Protein 1A7J (pdb70)

Secondary structure (DSSP, 8-state):
-TTS-EEEEES----THHHHHHHHHHHHT--EEEEEGGGGBS--HHHHHHHHHHHHHHT-TT-STTSGGGB-HHHHHHHHHHHHHHS--EE------SS--TTS----EEPPSS-SEEEEEES-TT-B-SS-B-GGG-SEEEEEEE-HHHHHHHHHHHTSSS--S----HHHHHHHHHHHIIIIIGGGGGT-SEEEEEEESS--S-GGG--S---GGGEEEEEEESS-SS--HHHHHHHSTT-EEEETTEEEEEGGGHHHHHHHHHHHHHHHHHTTTT-

Solvent-accessible surface area: 14352 Å² total; per-residue (Å²): 43,154,61,46,2,1,0,0,0,0,16,10,53,90,58,77,5,66,128,1,0,59,43,0,12,160,120,59,57,6,120,28,7,43,2,82,12,29,0,4,16,108,48,32,127,67,72,9,117,54,23,30,105,150,54,71,89,92,72,43,57,58,1,1,76,15,4,48,93,1,5,33,14,60,46,1,30,28,3,1,120,70,0,12,140,70,15,92,4,88,4,23,24,44,124,65,216,101,77,52,49,119,14,78,41,21,75,87,131,130,20,96,97,94,19,70,0,0,0,5,14,1,34,7,1,0,0,62,32,121,155,5,72,0,5,58,57,6,66,14,20,0,0,14,16,20,32,74,54,2,21,48,2,19,37,4,44,109,51,160,82,79,83,60,109,84,136,71,55,55,65,72,19,2,108,37,19,43,82,6,15,72,131,7,6,67,58,3,35,86,61,4,34,6,23,1,70,44,40,17,109,62,125,19,92,71,7,60,138,19,218,148,58,21,64,43,105,44,4,32,2,38,0,95,4,113,87,51,205,80,44,84,23,92,103,8,41,94,93,0,146,43,19,133,67,65,182,94,32,5,0,9,0,28,2,87,58,13,54,72,0,1,25,33,8,0,33,62,50,0,32,157,25,22,176,69,29,90,150

CATH classification: 3.40.50.300

InterPro domains:
  IPR006082 Phosphoribulokinase [PR00478] (12-29)
  IPR006082 Phosphoribulokinase [PR00478] (127-145)
  IPR006082 Phosphoribulokinase [PR00478] (165-182)
  IPR006082 Phosphoribulokinase [PR00478] (183-206)
  IPR006082 Phosphoribulokinase [PS00567] (165-178)
  IPR006083 Phosphoribulokinase/uridine kinase [PF00485] (7-215)
  IPR027417 P-loop containing nucleoside triphosphate hydrolase [G3DSA:3.40.50.300] (1-290)
  IPR027417 P-loop containing nucleoside triphosphate hydrolase [SSF52540] (3-287)

Structure (mmCIF, N/CA/C/O backbone):
data_1A7J
#
_entry.id   1A7J
#
_cell.length_a   129.830
_cell.length_b   129.830
_cell.length_c   129.830
_cell.angle_alpha   90.00
_cell.angle_beta   90.00
_cell.angle_gamma   90.00
#
_symmetry.space_group_name_H-M   'P 4 3 2'
#
loop_
_entity.id
_entity.type
_entity.pdbx_description
1 polymer PHOSPHORIBULOKINASE
2 non-polymer 'SULFATE ION'
3 water water
#
loop_
_atom_site.group_PDB
_atom_site.id
_atom_site.type_symbol
_atom_site.label_atom_id
_atom_site.label_alt_id
_atom_site.label_comp_id
_atom_site.label_asym_id
_atom_site.label_entity_id
_atom_site.label_seq_id
_atom_site.pdbx_PDB_ins_code
_atom_site.Cartn_x
_atom_site.Cartn_y
_atom_site.Cartn_z
_atom_site.occupancy
_atom_site.B_iso_or_equiv
_atom_site.auth_seq_id
_atom_site.auth_comp_id
_atom_site.auth_asym_id
_atom_site.auth_atom_id
_atom_site.pdbx_PDB_model_num
ATOM 1 N N . SER A 1 2 ? 31.507 77.672 34.913 1.00 39.58 2 SER A N 1
ATOM 2 C CA . SER A 1 2 ? 32.028 76.364 35.366 1.00 40.68 2 SER A CA 1
ATOM 3 C C . SER A 1 2 ? 32.692 76.466 36.732 1.00 40.25 2 SER A C 1
ATOM 4 O O . SER A 1 2 ? 32.316 77.302 37.544 1.00 45.63 2 SER A O 1
ATOM 6 N N . LYS A 1 3 ? 33.710 75.644 36.949 1.00 37.39 3 LYS A N 1
ATOM 7 C CA . LYS A 1 3 ? 34.397 75.550 38.234 1.00 36.76 3 LYS A CA 1
ATOM 8 C C . LYS A 1 3 ? 34.768 76.934 38.728 1.00 33.24 3 LYS A C 1
ATOM 9 O O . LYS A 1 3 ? 34.496 77.267 39.875 1.00 35.23 3 LYS A O 1
ATOM 15 N N . LYS A 1 4 ? 35.197 77.784 37.797 1.00 32.11 4 LYS A N 1
ATOM 16 C CA . LYS A 1 4 ? 35.661 79.133 38.118 1.00 32.28 4 LYS A CA 1
ATOM 17 C C . LYS A 1 4 ? 34.728 80.247 37.623 1.00 36.66 4 LYS A C 1
ATOM 18 O O . LYS A 1 4 ? 35.009 81.439 37.786 1.00 40.01 4 LYS A O 1
ATOM 20 N N . HIS A 1 5 ? 33.594 79.849 37.064 1.00 37.76 5 HIS A N 1
ATOM 21 C CA . HIS A 1 5 ? 32.579 80.790 36.627 1.00 39.77 5 HIS A CA 1
ATOM 22 C C . HIS A 1 5 ? 31.254 80.052 36.598 1.00 40.18 5 HIS A C 1
ATOM 23 O O . HIS A 1 5 ? 30.674 79.863 35.527 1.00 48.52 5 HIS A O 1
ATOM 30 N N . PRO A 1 6 ? 30.791 79.541 37.751 1.00 37.72 6 PRO A N 1
ATOM 31 C CA . PRO A 1 6 ? 29.644 78.629 37.706 1.00 29.75 6 PRO A CA 1
ATOM 32 C C . PRO A 1 6 ? 28.375 79.201 37.038 1.00 24.08 6 PRO A C 1
ATOM 33 O O . PRO A 1 6 ? 28.085 80.404 37.114 1.00 18.58 6 PRO A O 1
ATOM 37 N N . ILE A 1 7 ? 27.764 78.361 36.210 1.00 20.61 7 ILE A N 1
ATOM 38 C CA . ILE A 1 7 ? 26.461 78.649 35.637 1.00 20.62 7 ILE A CA 1
ATOM 39 C C . ILE A 1 7 ? 25.420 77.749 36.303 1.00 21.56 7 ILE A C 1
ATOM 40 O O . ILE A 1 7 ? 25.611 76.542 36.370 1.00 22.65 7 ILE A O 1
ATOM 45 N N . ILE A 1 8 ? 24.384 78.363 36.881 1.00 24.33 8 ILE A N 1
ATOM 46 C CA . ILE A 1 8 ? 23.194 77.682 37.427 1.00 18.49 8 ILE A CA 1
ATOM 47 C C . ILE A 1 8 ? 22.046 77.744 36.422 1.00 20.15 8 ILE A C 1
ATOM 48 O O . ILE A 1 8 ? 21.724 78.814 35.910 1.00 22.07 8 ILE A O 1
ATOM 53 N N . SER A 1 9 ? 21.348 76.628 36.242 1.00 23.96 9 SER A N 1
ATOM 54 C CA . SER A 1 9 ? 20.407 76.478 35.133 1.00 13.36 9 SER A CA 1
ATOM 55 C C . SER A 1 9 ? 19.110 75.814 35.571 1.00 16.77 9 SER A C 1
ATOM 56 O O . SER A 1 9 ? 19.092 74.613 35.850 1.00 18.43 9 SER A O 1
ATOM 59 N N . VAL A 1 10 ? 18.034 76.608 35.604 1.00 16.19 10 VAL A N 1
ATOM 60 C CA . VAL A 1 10 ? 16.670 76.169 35.915 1.00 11.31 10 VAL A CA 1
ATOM 61 C C . VAL A 1 10 ? 15.876 75.941 34.624 1.00 10.97 10 VAL A C 1
ATOM 62 O O . VAL A 1 10 ? 15.726 76.845 33.809 1.00 12.34 10 VAL A O 1
ATOM 66 N N . THR A 1 11 ? 15.407 74.724 34.399 1.00 10.63 11 THR A N 1
ATOM 67 C CA . THR A 1 11 ? 14.679 74.439 33.168 1.00 11.30 11 THR A CA 1
ATOM 68 C C . THR A 1 11 ? 13.285 73.904 33.467 1.00 16.10 11 THR A C 1
ATOM 69 O O . THR A 1 11 ? 13.050 73.353 34.545 1.00 16.37 11 THR A O 1
ATOM 73 N N . GLY A 1 12 ? 12.344 74.204 32.576 1.00 19.58 12 GLY A N 1
ATOM 74 C CA . GLY A 1 12 ? 10.979 73.735 32.728 1.00 22.46 12 GLY A CA 1
ATOM 75 C C . GLY A 1 12 ? 9.929 74.800 33.021 1.00 29.30 12 GLY A C 1
ATOM 76 O O . GLY A 1 12 ? 8.797 74.711 32.547 1.00 30.34 12 GLY A O 1
ATOM 77 N N . SER A 1 13 ? 10.282 75.801 33.819 1.00 33.07 13 SER A N 1
ATOM 78 C CA . SER A 1 13 ? 9.315 76.807 34.237 1.00 41.56 13 SER A CA 1
ATOM 79 C C . SER A 1 13 ? 9.498 78.110 33.468 1.00 43.97 13 SER A C 1
ATOM 80 O O . SER A 1 13 ? 10.609 78.627 33.400 1.00 47.39 13 SER A O 1
ATOM 83 N N . SER A 1 14 ? 8.442 78.560 32.798 1.00 49.46 14 SER A N 1
ATOM 84 C CA . SER A 1 14 ? 8.283 79.966 32.385 1.00 57.68 14 SER A CA 1
ATOM 85 C C . SER A 1 14 ? 6.869 80.152 31.860 1.00 70.15 14 SER A C 1
ATOM 86 O O . SER A 1 14 ? 6.050 79.228 31.920 1.00 72.74 14 SER A O 1
ATOM 89 N N . THR A 1 18 ? 4.746 79.468 35.504 1.00 77.82 18 THR A N 1
ATOM 90 C CA . THR A 1 18 ? 4.900 80.727 36.241 1.00 80.55 18 THR A CA 1
ATOM 91 C C . THR A 1 18 ? 6.377 81.151 36.391 1.00 80.64 18 THR A C 1
ATOM 92 O O . THR A 1 18 ? 7.112 81.085 35.403 1.00 83.41 18 THR A O 1
ATOM 96 N N . SER A 1 19 ? 6.808 81.621 37.568 1.00 78.36 19 SER A N 1
ATOM 97 C CA . SER A 1 19 ? 8.158 82.201 37.731 1.00 76.85 19 SER A CA 1
ATOM 98 C C . SER A 1 19 ? 8.399 82.763 39.137 1.00 74.09 19 SER A C 1
ATOM 99 O O . SER A 1 19 ? 9.230 83.662 39.315 1.00 74.79 19 SER A O 1
ATOM 102 N N . THR A 1 20 ? 7.750 82.165 40.137 1.00 68.75 20 THR A N 1
ATOM 103 C CA . THR A 1 20 ? 8.023 82.448 41.553 1.00 62.43 20 THR A CA 1
ATOM 104 C C . THR A 1 20 ? 9.519 82.395 41.805 1.00 56.65 20 THR A C 1
ATOM 105 O O . THR A 1 20 ? 10.030 82.972 42.760 1.00 58.48 20 THR A O 1
ATOM 109 N N . VAL A 1 21 ? 10.202 81.723 40.889 1.00 48.95 21 VAL A N 1
ATOM 110 C CA . VAL A 1 21 ? 11.470 81.103 41.137 1.00 36.69 21 VAL A CA 1
ATOM 111 C C . VAL A 1 21 ? 12.610 82.093 41.190 1.00 38.65 21 VAL A C 1
ATOM 112 O O . VAL A 1 21 ? 13.503 81.965 42.025 1.00 43.31 21 VAL A O 1
ATOM 116 N N . LYS A 1 22 ? 12.527 83.137 40.374 1.00 41.95 22 LYS A N 1
ATOM 117 C CA . LYS A 1 22 ? 13.616 84.107 40.276 1.00 44.27 22 LYS A CA 1
ATOM 118 C C . LYS A 1 22 ? 13.832 84.826 41.614 1.00 45.70 22 LYS A C 1
ATOM 119 O O . LYS A 1 22 ? 14.944 84.818 42.165 1.00 42.66 22 LYS A O 1
ATOM 125 N N . HIS A 1 23 ? 12.722 85.276 42.208 1.00 50.24 23 HIS A N 1
ATOM 126 C CA . HIS A 1 23 ? 12.729 86.012 43.483 1.00 52.59 23 HIS A CA 1
ATOM 127 C C . HIS A 1 23 ? 13.491 85.230 44.544 1.00 44.16 23 HIS A C 1
ATOM 128 O O . HIS A 1 23 ? 14.298 85.792 45.269 1.00 45.24 23 HIS A O 1
ATOM 135 N N . THR A 1 24 ? 13.345 83.915 44.504 1.00 39.14 24 THR A N 1
ATOM 136 C CA . THR A 1 24 ? 14.024 83.022 45.424 1.00 36.35 24 THR A CA 1
ATOM 137 C C . THR A 1 24 ? 15.540 83.040 45.242 1.00 36.89 24 THR A C 1
ATOM 138 O O . THR A 1 24 ? 16.288 83.214 46.209 1.00 37.14 24 THR A O 1
ATOM 142 N N . PHE A 1 25 ? 16.013 82.884 44.013 1.00 38.48 25 PHE A N 1
ATOM 143 C CA . PHE A 1 25 ? 17.452 82.955 43.788 1.00 33.80 25 PHE A CA 1
ATOM 144 C C . PHE A 1 25 ? 18.004 84.341 44.116 1.00 33.97 25 PHE A C 1
ATOM 145 O O . PHE A 1 25 ? 18.959 84.469 44.875 1.00 30.49 25 PHE A O 1
ATOM 153 N N . ASP A 1 26 ? 17.275 85.370 43.703 1.00 36.47 26 ASP A N 1
ATOM 154 C CA . ASP A 1 26 ? 17.616 86.743 44.063 1.00 41.47 26 ASP A CA 1
ATOM 155 C C . ASP A 1 26 ? 17.850 86.830 45.571 1.00 41.03 26 ASP A C 1
ATOM 156 O O . ASP A 1 26 ? 18.952 87.144 46.007 1.00 42.94 26 ASP A O 1
ATOM 161 N N . GLN A 1 27 ? 16.863 86.357 46.336 1.00 46.29 27 GLN A N 1
ATOM 162 C CA . GLN A 1 27 ? 16.899 86.311 47.806 1.00 42.11 27 GLN A CA 1
ATOM 163 C C . GLN A 1 27 ? 18.162 85.631 48.336 1.00 38.18 27 GLN A C 1
ATOM 164 O O . GLN A 1 27 ? 18.627 85.935 49.428 1.00 39.82 27 GLN A O 1
ATOM 170 N N . ILE A 1 28 ? 18.695 84.684 47.578 1.00 35.74 28 ILE A N 1
ATOM 171 C CA . ILE A 1 28 ? 19.862 83.947 48.020 1.00 31.62 28 ILE A CA 1
ATOM 172 C C . ILE A 1 28 ? 21.161 84.629 47.588 1.00 34.73 28 ILE A C 1
ATOM 173 O O . ILE A 1 28 ? 22.076 84.768 48.391 1.00 33.08 28 ILE A O 1
ATOM 178 N N . PHE A 1 29 ? 21.236 85.088 46.343 1.00 34.92 29 PHE A N 1
ATOM 179 C CA . PHE A 1 29 ? 22.402 85.828 45.880 1.00 31.99 29 PHE A CA 1
ATOM 180 C C . PHE A 1 29 ? 22.570 87.125 46.670 1.00 36.69 29 PHE A C 1
ATOM 181 O O . PHE A 1 29 ? 23.661 87.668 46.758 1.00 40.93 29 PHE A O 1
ATOM 189 N N . ARG A 1 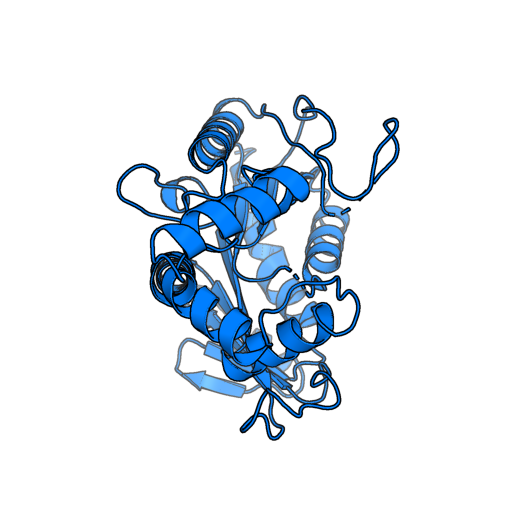30 ? 21.467 87.670 47.162 1.00 42.24 30 ARG A N 1
ATOM 190 C CA . ARG A 1 30 ? 21.508 88.874 47.984 1.00 48.49 30 ARG A CA 1
ATOM 191 C C . ARG A 1 30 ? 21.927 88.496 49.402 1.00 51.82 30 ARG A C 1
ATOM 192 O O . ARG A 1 30 ? 22.787 89.139 50.010 1.00 57.19 30 ARG A O 1
ATOM 200 N N . ARG A 1 31 ? 21.356 87.396 49.883 1.00 54.03 31 ARG A N 1
ATOM 201 C CA . ARG A 1 31 ? 21.665 86.830 51.186 1.00 51.36 31 ARG A CA 1
ATOM 202 C C . ARG A 1 31 ? 23.128 86.431 51.273 1.00 48.33 31 ARG A C 1
ATOM 203 O O . ARG A 1 31 ? 23.688 86.410 52.356 1.00 48.99 31 ARG A O 1
ATOM 211 N N . GLU A 1 32 ? 23.735 86.060 50.147 1.00 44.92 32 GLU A N 1
ATOM 212 C CA . GLU A 1 32 ? 25.086 85.513 50.174 1.00 42.92 32 GLU A CA 1
ATOM 213 C C . GLU A 1 32 ? 26.139 86.373 49.469 1.00 40.03 32 GLU A C 1
ATOM 214 O O . GLU A 1 32 ? 27.307 86.000 49.423 1.00 43.97 32 GLU A O 1
ATOM 220 N N . GLY A 1 33 ? 25.740 87.512 48.916 1.00 40.55 33 GLY A N 1
ATOM 221 C CA . GLY A 1 33 ? 26.703 88.406 48.287 1.00 40.91 33 GLY A CA 1
ATOM 222 C C . GLY A 1 33 ? 27.117 88.007 46.878 1.00 43.71 33 GLY A C 1
ATOM 223 O O . GLY A 1 33 ? 28.034 88.593 46.299 1.00 45.45 33 GLY A O 1
ATOM 224 N N . VAL A 1 34 ? 26.412 87.032 46.315 1.00 49.80 34 VAL A N 1
ATOM 225 C CA . VAL A 1 34 ? 26.663 86.537 44.965 1.00 47.73 34 VAL A CA 1
ATOM 226 C C . VAL A 1 34 ? 26.213 87.557 43.921 1.00 54.77 34 VAL A C 1
ATOM 227 O O . VAL A 1 34 ? 25.010 87.743 43.707 1.00 52.55 34 VAL A O 1
ATOM 231 N N . LYS A 1 35 ? 27.178 88.261 43.327 1.00 54.17 35 LYS A N 1
ATOM 232 C CA . LYS A 1 35 ? 26.899 89.136 42.186 1.00 54.44 35 LYS A CA 1
ATOM 233 C C . LYS A 1 35 ? 26.586 88.284 40.959 1.00 52.25 35 LYS A C 1
ATOM 234 O O . LYS A 1 35 ? 27.431 87.497 40.523 1.00 55.62 35 LYS A O 1
ATOM 240 N N . ALA A 1 36 ? 25.369 88.431 40.424 1.00 43.97 36 ALA A N 1
ATOM 241 C CA . ALA A 1 36 ? 24.854 87.512 39.407 1.00 39.37 36 ALA A CA 1
ATOM 242 C C . ALA A 1 36 ? 24.336 88.175 38.136 1.00 34.90 36 ALA A C 1
ATOM 243 O O . ALA A 1 36 ? 23.462 89.040 38.179 1.00 34.89 36 ALA A O 1
ATOM 245 N N . VAL A 1 37 ? 24.823 87.691 37.001 1.00 27.96 37 VAL A N 1
ATOM 246 C CA . VAL A 1 37 ? 24.198 88.014 35.729 1.00 29.26 37 VAL A CA 1
ATOM 247 C C . VAL A 1 37 ? 23.164 86.955 35.376 1.00 29.17 37 VAL A C 1
ATOM 248 O O . VAL A 1 37 ? 23.249 85.831 35.838 1.00 30.08 37 VAL A O 1
ATOM 252 N N . SER A 1 38 ? 22.193 87.298 34.548 1.00 28.73 38 SER A N 1
ATOM 253 C CA . SER A 1 38 ? 21.132 86.356 34.272 1.00 28.11 38 SER A CA 1
ATOM 254 C C . SER A 1 38 ? 20.672 86.393 32.825 1.00 30.74 38 SER A C 1
ATOM 255 O O . SER A 1 38 ? 21.045 87.290 32.071 1.00 36.85 38 SER A O 1
ATOM 258 N N . ILE A 1 39 ? 20.062 85.286 32.408 1.00 27.41 39 ILE A N 1
ATOM 259 C CA . ILE A 1 39 ? 19.473 85.112 31.093 1.00 25.99 39 ILE A CA 1
ATOM 260 C C . ILE A 1 39 ? 18.022 84.668 31.291 1.00 29.80 39 ILE A C 1
ATOM 261 O O . ILE A 1 39 ? 17.753 83.773 32.098 1.00 27.11 39 ILE A O 1
ATOM 266 N N . GLU A 1 40 ? 17.101 85.470 30.758 1.00 35.63 40 GLU A N 1
ATOM 267 C CA . GLU A 1 40 ? 15.705 85.083 30.564 1.00 40.44 40 GLU A CA 1
ATOM 268 C C . GLU A 1 40 ? 15.579 84.211 29.311 1.00 41.29 40 GLU A C 1
ATOM 269 O O . GLU A 1 40 ? 15.878 84.664 28.205 1.00 44.46 40 GLU A O 1
ATOM 275 N N . GLY A 1 41 ? 15.006 83.021 29.469 1.00 33.32 41 GLY A N 1
ATOM 276 C CA . GLY A 1 41 ? 14.991 82.053 28.392 1.00 27.19 41 GLY A CA 1
ATOM 277 C C . GLY A 1 41 ? 14.262 82.527 27.156 1.00 26.37 41 GLY A C 1
ATOM 278 O O . GLY A 1 41 ? 14.504 82.019 26.075 1.00 25.84 41 GLY A O 1
ATOM 279 N N . ASP A 1 42 ? 13.402 83.527 27.299 1.00 29.77 42 ASP A N 1
ATOM 280 C CA . ASP A 1 42 ? 12.675 84.064 26.152 1.00 37.33 42 ASP A CA 1
ATOM 281 C C . ASP A 1 42 ? 13.640 84.714 25.182 1.00 36.02 42 ASP A C 1
ATOM 282 O O . ASP A 1 42 ? 13.450 84.660 23.972 1.00 40.72 42 ASP A O 1
ATOM 287 N N . ALA A 1 43 ? 14.712 85.270 25.722 1.00 28.09 43 ALA A N 1
ATOM 288 C CA . ALA A 1 43 ? 15.674 85.991 24.930 1.00 26.12 43 ALA A CA 1
ATOM 289 C C . ALA A 1 43 ? 16.309 85.186 23.804 1.00 29.45 43 ALA A C 1
ATOM 290 O O . ALA A 1 43 ? 17.064 85.735 23.007 1.00 36.10 43 ALA A O 1
ATOM 292 N N . PHE A 1 44 ? 16.107 83.872 23.787 1.00 29.49 44 PHE A N 1
ATOM 293 C CA . PHE A 1 44 ? 16.723 83.042 22.743 1.00 26.51 44 PHE A CA 1
ATOM 294 C C . PHE A 1 44 ? 15.736 82.264 21.903 1.00 26.44 44 PHE A C 1
ATOM 295 O O . PHE A 1 44 ? 16.061 81.188 21.401 1.00 28.48 44 PHE A O 1
ATOM 303 N N . HIS A 1 45 ? 14.530 82.807 21.755 1.00 28.48 45 HIS A N 1
ATOM 304 C CA . HIS A 1 45 ? 13.615 82.355 20.718 1.00 24.82 45 HIS A CA 1
ATOM 305 C C . HIS A 1 45 ? 14.137 82.859 19.396 1.00 24.19 45 HIS A C 1
ATOM 306 O O . HIS A 1 45 ? 14.572 83.995 19.305 1.00 25.99 45 HIS A O 1
ATOM 313 N N . ARG A 1 46 ? 14.086 82.020 18.373 1.00 26.52 46 ARG A N 1
ATOM 314 C CA . ARG A 1 46 ? 14.525 82.414 17.044 1.00 33.41 46 ARG A CA 1
ATOM 315 C C . ARG A 1 46 ? 13.686 83.561 16.464 1.00 41.81 46 ARG A C 1
ATOM 316 O O . ARG A 1 46 ? 14.219 84.462 15.790 1.00 51.89 46 ARG A O 1
ATOM 324 N N . PHE A 1 47 ? 12.382 83.554 16.741 1.00 44.15 47 PHE A N 1
ATOM 325 C CA . PHE A 1 47 ? 11.471 84.468 16.057 1.00 43.37 47 PHE A CA 1
ATOM 326 C C . PHE A 1 47 ? 10.749 85.384 17.010 1.00 44.43 47 PHE A C 1
ATOM 327 O O . PHE A 1 47 ? 10.370 84.982 18.112 1.00 40.34 47 PHE A O 1
ATOM 335 N N . ASN A 1 48 ? 10.633 86.642 16.596 1.00 47.71 48 ASN A N 1
ATOM 336 C CA . ASN A 1 48 ? 9.675 87.586 17.168 1.00 44.24 48 ASN A CA 1
ATOM 337 C C . ASN A 1 48 ? 8.273 87.118 16.807 1.00 44.28 48 ASN A C 1
ATOM 338 O O . ASN A 1 48 ? 8.109 86.256 15.932 1.00 45.08 48 ASN A O 1
ATOM 343 N N . ARG A 1 49 ? 7.269 87.743 17.415 1.00 37.15 49 ARG A N 1
ATOM 344 C CA . ARG A 1 49 ? 5.888 87.286 17.282 1.00 36.61 49 ARG A CA 1
ATOM 345 C C . ARG A 1 49 ? 5.447 87.095 15.817 1.00 39.49 49 ARG A C 1
ATOM 346 O O . ARG A 1 49 ? 5.076 85.985 15.419 1.00 38.04 49 ARG A O 1
ATOM 354 N N . ALA A 1 50 ? 5.635 88.108 14.975 1.00 40.68 50 ALA A N 1
ATOM 355 C CA . ALA A 1 50 ? 5.129 88.034 13.606 1.00 40.35 50 ALA A CA 1
ATOM 356 C C . ALA A 1 50 ? 5.782 86.901 12.857 1.00 41.89 50 ALA A C 1
ATOM 357 O O . ALA A 1 50 ? 5.096 86.059 12.291 1.00 42.52 50 ALA A O 1
ATOM 359 N N . ASP A 1 51 ? 7.105 86.818 12.975 1.00 45.15 51 ASP A N 1
ATOM 360 C CA . ASP A 1 51 ? 7.892 85.810 12.275 1.00 49.25 51 ASP A CA 1
ATOM 361 C C . ASP A 1 51 ? 7.454 84.400 12.618 1.00 48.97 51 ASP A C 1
ATOM 362 O O . ASP A 1 51 ? 7.388 83.517 11.749 1.00 47.31 51 ASP A O 1
ATOM 367 N N . MET A 1 52 ? 7.096 84.204 13.879 1.00 47.03 52 MET A N 1
ATOM 368 C CA . MET A 1 52 ? 6.742 82.880 14.353 1.00 43.63 52 MET A CA 1
ATOM 369 C C . MET A 1 52 ? 5.323 82.569 13.936 1.00 38.99 52 MET A C 1
ATOM 370 O O . MET A 1 52 ? 5.054 81.501 13.391 1.00 39.15 52 MET A O 1
ATOM 375 N N . LYS A 1 53 ? 4.441 83.550 14.109 1.00 34.72 53 LYS A N 1
ATOM 376 C CA . LYS A 1 53 ? 3.026 83.392 13.786 1.00 34.65 53 LYS A CA 1
ATOM 377 C C . LYS A 1 53 ? 2.958 83.061 12.307 1.00 35.37 53 LYS A C 1
ATOM 378 O O . LYS A 1 53 ? 2.172 82.215 11.867 1.00 38.62 53 LYS A O 1
ATOM 384 N N . ALA A 1 54 ? 3.950 83.579 11.592 1.00 38.31 54 ALA A N 1
ATOM 385 C CA . ALA A 1 54 ? 4.085 83.356 10.166 1.00 37.44 54 ALA A CA 1
ATOM 386 C C . ALA A 1 54 ? 4.732 82.008 9.918 1.00 35.67 54 ALA A C 1
ATOM 387 O O . ALA A 1 54 ? 4.260 81.241 9.068 1.00 32.19 54 ALA A O 1
ATOM 389 N N . GLU A 1 55 ? 5.740 81.683 10.730 1.00 30.99 55 GLU A N 1
ATOM 390 C CA . GLU A 1 55 ? 6.437 80.417 10.594 1.00 31.40 55 GLU A CA 1
ATOM 391 C C . GLU A 1 55 ? 5.486 79.250 10.791 1.00 32.65 55 GLU A C 1
ATOM 392 O O . GLU A 1 55 ? 5.644 78.215 10.156 1.00 35.13 55 GLU A O 1
ATOM 398 N N . LEU A 1 56 ? 4.399 79.494 11.521 1.00 32.18 56 LEU A N 1
ATOM 399 C CA . LEU A 1 56 ? 3.419 78.460 11.827 1.00 34.55 56 LEU A CA 1
ATOM 400 C C . LEU A 1 56 ? 2.360 78.250 10.766 1.00 34.70 56 LEU A C 1
ATOM 401 O O . LEU A 1 56 ? 1.673 77.232 10.786 1.00 34.39 56 LEU A O 1
ATOM 406 N N . ASP A 1 57 ? 2.123 79.263 9.935 1.00 39.70 57 ASP A N 1
ATOM 407 C CA . ASP A 1 57 ? 1.150 79.125 8.853 1.00 46.92 57 ASP A CA 1
ATOM 408 C C . ASP A 1 57 ? 1.751 78.505 7.594 1.00 50.25 57 ASP A C 1
ATOM 409 O O . ASP A 1 57 ? 1.019 77.888 6.819 1.00 53.41 57 ASP A O 1
ATOM 414 N N . ARG A 1 58 ? 3.076 78.645 7.421 1.00 55.94 58 ARG A N 1
ATOM 415 C CA . ARG A 1 58 ? 3.839 77.942 6.369 1.00 59.07 58 ARG A CA 1
ATOM 416 C C . ARG A 1 58 ? 3.817 76.461 6.664 1.00 58.75 58 ARG A C 1
ATOM 417 O O . ARG A 1 58 ? 3.685 75.638 5.759 1.00 60.61 58 ARG A O 1
ATOM 425 N N . ARG A 1 59 ? 4.169 76.147 7.910 1.00 57.20 59 ARG A N 1
ATOM 426 C CA . ARG A 1 59 ? 4.135 74.779 8.404 1.00 55.28 59 ARG A CA 1
ATOM 427 C C . ARG A 1 59 ? 2.748 74.184 8.203 1.00 55.77 59 ARG A C 1
ATOM 428 O O . ARG A 1 59 ? 2.601 73.192 7.498 1.00 56.40 59 ARG A O 1
ATOM 436 N N . TYR A 1 60 ? 1.725 74.816 8.770 1.00 57.00 60 TYR A N 1
ATOM 437 C CA . TYR A 1 60 ? 0.377 74.260 8.694 1.00 59.53 60 TYR A CA 1
ATOM 438 C C . TYR A 1 60 ? -0.179 74.206 7.273 1.00 60.51 60 TYR A C 1
ATOM 439 O O . TYR A 1 60 ? -1.227 73.605 7.057 1.00 62.32 60 TYR A O 1
ATOM 441 N N . ALA A 1 61 ? 0.508 74.837 6.317 1.00 60.04 61 ALA A N 1
ATOM 442 C CA . ALA A 1 61 ? 0.152 74.697 4.900 1.00 59.04 61 ALA A CA 1
ATOM 443 C C . ALA A 1 61 ? 0.846 73.480 4.300 1.00 57.31 61 ALA A C 1
ATOM 444 O O . ALA A 1 61 ? 0.311 72.826 3.394 1.00 54.79 61 ALA A O 1
ATOM 446 N N . ALA A 1 62 ? 2.031 73.178 4.833 1.00 53.66 62 ALA A N 1
ATOM 447 C CA . ALA A 1 62 ? 2.817 72.016 4.411 1.00 52.48 62 ALA A CA 1
ATOM 448 C C . ALA A 1 62 ? 2.294 70.696 4.981 1.00 52.54 62 ALA A C 1
ATOM 449 O O . ALA A 1 62 ? 2.451 69.649 4.353 1.00 54.19 62 ALA A O 1
ATOM 451 N N . GLY A 1 63 ? 1.629 70.762 6.136 1.00 59.31 63 GLY A N 1
ATOM 452 C CA . GLY A 1 63 ? 1.065 69.573 6.770 1.00 59.55 63 GLY A CA 1
ATOM 453 C C . GLY A 1 63 ? 1.651 69.304 8.151 1.00 59.47 63 GLY A C 1
ATOM 454 O O . GLY A 1 63 ? 1.620 68.174 8.648 1.00 62.60 63 GLY A O 1
ATOM 455 N N . ASP A 1 64 ? 2.010 70.385 8.836 1.00 57.25 64 ASP A N 1
ATOM 456 C CA . ASP A 1 64 ? 3.013 70.338 9.884 1.00 55.18 64 ASP A CA 1
ATOM 457 C C . ASP A 1 64 ? 2.467 70.869 11.205 1.00 55.15 64 ASP A C 1
ATOM 458 O O . ASP A 1 64 ? 2.753 71.997 11.605 1.00 58.54 64 ASP A O 1
ATOM 463 N N . ALA A 1 65 ? 1.709 70.039 11.905 1.00 52.32 65 ALA A N 1
ATOM 464 C CA . ALA A 1 65 ? 1.172 70.444 13.190 1.00 49.21 65 ALA A CA 1
ATOM 465 C C . ALA A 1 65 ? 2.105 69.990 14.313 1.00 45.27 65 ALA A C 1
ATOM 466 O O . ALA A 1 65 ? 1.685 69.297 15.247 1.00 46.98 65 ALA A O 1
ATOM 468 N N . THR A 1 66 ? 3.388 70.336 14.190 1.00 35.89 66 THR A N 1
ATOM 469 C CA . THR A 1 66 ? 4.376 69.953 15.197 1.00 32.41 66 THR A CA 1
ATOM 470 C C . THR A 1 66 ? 5.348 71.054 15.605 1.00 29.01 66 THR A C 1
ATOM 471 O O . THR A 1 66 ? 6.241 70.817 16.417 1.00 35.07 66 THR A O 1
ATOM 475 N N . PHE A 1 67 ? 5.257 72.215 14.971 1.00 25.82 67 PHE A N 1
ATOM 476 C CA . PHE A 1 67 ? 6.126 73.322 15.350 1.00 22.00 67 PHE A CA 1
ATOM 477 C C . PHE A 1 67 ? 5.550 74.146 16.518 1.00 27.56 67 PHE A C 1
ATOM 478 O O . PHE A 1 67 ? 4.352 74.482 16.527 1.00 28.63 67 PHE A O 1
ATOM 486 N N . SER A 1 68 ? 6.396 74.439 17.510 1.00 21.27 68 SER A N 1
ATOM 487 C CA . SER A 1 68 ? 6.023 75.308 18.625 1.00 20.10 68 SER A CA 1
ATOM 488 C C . SER A 1 68 ? 7.257 75.833 19.306 1.00 20.39 68 SER A C 1
ATOM 489 O O . SER A 1 68 ? 8.357 75.358 19.034 1.00 24.00 68 SER A O 1
ATOM 492 N N . HIS A 1 69 ? 7.032 76.668 20.316 1.00 23.97 69 HIS A N 1
ATOM 493 C CA . HIS A 1 69 ? 8.093 77.269 21.133 1.00 26.77 69 HIS A CA 1
ATOM 494 C C . HIS A 1 69 ? 8.954 76.282 21.908 1.00 25.94 69 HIS A C 1
ATOM 495 O O . HIS A 1 69 ? 9.892 76.681 22.580 1.00 26.98 69 HIS A O 1
ATOM 502 N N . PHE A 1 70 ? 8.528 75.027 21.924 1.00 23.00 70 PHE A N 1
ATOM 503 C CA . PHE A 1 70 ? 9.243 73.947 22.567 1.00 16.71 70 PHE A CA 1
ATOM 504 C C . PHE A 1 70 ? 10.293 73.346 21.630 1.00 19.72 70 PHE A C 1
ATOM 505 O O . PHE A 1 70 ? 11.328 72.856 22.095 1.00 22.26 70 PHE A O 1
ATOM 513 N N . SER A 1 71 ? 10.008 73.306 20.328 1.00 18.44 71 SER A N 1
ATOM 514 C CA . SER A 1 71 ? 10.939 72.704 19.384 1.00 16.26 71 SER A CA 1
ATOM 515 C C . SER A 1 71 ? 12.277 73.444 19.447 1.00 21.87 71 SER A C 1
ATOM 516 O O . SER A 1 71 ? 12.301 74.647 19.715 1.00 22.98 71 SER A O 1
ATOM 519 N N . TYR A 1 72 ? 13.373 72.730 19.168 1.00 18.77 72 TYR A N 1
ATOM 520 C CA . TYR A 1 72 ? 14.715 73.328 19.067 1.00 13.76 72 TYR A CA 1
ATOM 521 C C . TYR A 1 72 ? 14.836 74.338 17.918 1.00 20.48 72 TYR A C 1
ATOM 522 O O . TYR A 1 72 ? 15.659 75.255 17.973 1.00 16.92 72 TYR A O 1
ATOM 531 N N . GLU A 1 73 ? 14.088 74.109 16.838 1.00 25.03 73 GLU A N 1
ATOM 532 C CA . GLU A 1 73 ? 14.202 74.942 15.646 1.00 29.48 73 GLU A CA 1
ATOM 533 C C . GLU A 1 73 ? 13.694 76.330 15.942 1.00 26.57 73 GLU A C 1
ATOM 534 O O . GLU A 1 73 ? 13.999 77.269 15.220 1.00 31.52 73 GLU A O 1
ATOM 540 N N . ALA A 1 74 ? 12.858 76.453 16.961 1.00 26.50 74 ALA A N 1
ATOM 541 C CA . ALA A 1 74 ? 12.293 77.752 17.284 1.00 24.94 74 ALA A CA 1
ATOM 542 C C . ALA A 1 74 ? 13.150 78.488 18.297 1.00 21.66 74 ALA A C 1
ATOM 543 O O . ALA A 1 74 ? 12.673 79.419 18.936 1.00 22.02 74 ALA A O 1
ATOM 545 N N . ASN A 1 75 ? 14.413 78.078 18.446 1.00 19.16 75 ASN A N 1
ATOM 546 C CA . ASN A 1 75 ? 15.260 78.693 19.463 1.00 15.04 75 ASN A CA 1
ATOM 547 C C . ASN A 1 75 ? 16.717 78.856 19.057 1.00 14.21 75 ASN A C 1
ATOM 548 O O . ASN A 1 75 ? 17.332 77.953 18.513 1.00 14.54 75 ASN A O 1
ATOM 553 N N . GLU A 1 76 ? 17.288 79.987 19.426 1.00 16.61 76 GLU A N 1
ATOM 554 C CA . GLU A 1 76 ? 18.681 80.240 19.148 1.00 22.87 76 GLU A CA 1
ATOM 555 C C . GLU A 1 76 ? 19.539 79.345 20.023 1.00 26.28 76 GLU A C 1
ATOM 556 O O . GLU A 1 76 ? 20.298 79.810 20.877 1.00 29.61 76 GLU A O 1
ATOM 562 N N . LEU A 1 77 ? 19.454 78.047 19.797 1.00 28.04 77 LEU A N 1
ATOM 563 C CA . LEU A 1 77 ? 19.986 77.136 20.785 1.00 29.59 77 LEU A CA 1
ATOM 564 C C . LEU A 1 77 ? 21.501 77.173 20.909 1.00 27.00 77 LEU A C 1
ATOM 565 O O . LEU A 1 77 ? 22.011 77.305 22.016 1.00 30.49 77 LEU A O 1
ATOM 570 N N . LYS A 1 78 ? 22.215 77.146 19.784 1.00 31.81 78 LYS A N 1
ATOM 571 C CA . LYS A 1 78 ? 23.682 77.085 19.820 1.00 37.35 78 LYS A CA 1
ATOM 572 C C . LYS A 1 78 ? 24.334 78.411 20.201 1.00 39.39 78 LYS A C 1
ATOM 573 O O . LYS A 1 78 ? 25.487 78.444 20.627 1.00 43.90 78 LYS A O 1
ATOM 575 N N . GLU A 1 79 ? 23.609 79.505 19.996 1.00 33.85 79 GLU A N 1
ATOM 576 C CA . GLU A 1 79 ? 24.006 80.781 20.558 1.00 32.58 79 GLU A CA 1
ATOM 577 C C . GLU A 1 79 ? 23.942 80.692 22.073 1.00 32.92 79 GLU A C 1
ATOM 578 O O . GLU A 1 79 ? 24.895 81.068 22.753 1.00 36.62 79 GLU A O 1
ATOM 584 N N . LEU A 1 80 ? 22.884 80.059 22.586 1.00 30.64 80 LEU A N 1
ATOM 585 C CA . LEU A 1 80 ? 22.733 79.845 24.023 1.00 26.31 80 LEU A CA 1
ATOM 586 C C . LEU A 1 80 ? 23.848 78.967 24.532 1.00 27.48 80 LEU A C 1
ATOM 587 O O . LEU A 1 80 ? 24.422 79.252 25.579 1.00 28.25 80 LEU A O 1
ATOM 592 N N . GLU A 1 81 ? 24.211 77.950 23.752 1.00 25.60 81 GLU A N 1
ATOM 593 C CA . GLU A 1 81 ? 25.370 77.139 24.088 1.00 24.54 81 GLU A CA 1
ATOM 594 C C . GLU A 1 81 ? 26.643 77.969 24.011 1.00 25.56 81 GLU A C 1
ATOM 595 O O . GLU A 1 81 ? 27.517 77.829 24.860 1.00 25.78 81 GLU A O 1
ATOM 601 N N . ARG A 1 82 ? 26.778 78.815 22.991 1.00 27.20 82 ARG A N 1
ATOM 602 C CA . ARG A 1 82 ? 28.019 79.561 22.839 1.00 22.31 82 ARG A CA 1
ATOM 603 C C . ARG A 1 82 ? 28.209 80.417 24.044 1.00 23.85 82 ARG A C 1
ATOM 604 O O . ARG A 1 82 ? 29.285 80.405 24.623 1.00 25.73 82 ARG A O 1
ATOM 606 N N . VAL A 1 83 ? 27.123 81.030 24.515 1.00 21.89 83 VAL A N 1
ATOM 607 C CA . VAL A 1 83 ? 27.195 81.939 25.664 1.00 23.25 83 VAL A CA 1
ATOM 608 C C . VAL A 1 83 ? 27.499 81.224 26.980 1.00 24.85 83 VAL A C 1
ATOM 609 O O . VAL A 1 83 ? 28.261 81.728 27.805 1.00 26.30 83 VAL A O 1
ATOM 613 N N . PHE A 1 84 ? 26.930 80.039 27.158 1.00 26.55 84 PHE A N 1
ATOM 614 C CA . PHE A 1 84 ? 27.246 79.221 28.312 1.00 29.40 84 PHE A CA 1
ATOM 615 C C . PHE A 1 84 ? 28.711 78.809 28.268 1.00 36.98 84 PHE A C 1
ATOM 616 O O . PHE A 1 84 ? 29.403 78.873 29.281 1.00 36.11 84 PHE A O 1
ATOM 624 N N . ARG A 1 85 ? 29.185 78.443 27.074 1.00 45.80 85 ARG A N 1
ATOM 625 C CA . ARG A 1 85 ? 30.611 78.211 26.780 1.00 50.98 85 ARG A CA 1
ATOM 626 C C . ARG A 1 85 ? 31.491 79.403 27.182 1.00 50.50 85 ARG A C 1
ATOM 627 O O . ARG A 1 85 ? 32.531 79.239 27.816 1.00 50.26 85 ARG A O 1
ATOM 635 N N . GLU A 1 86 ? 31.050 80.603 26.818 1.00 49.02 86 GLU A N 1
ATOM 636 C CA . GLU A 1 86 ? 31.818 81.826 27.022 1.00 47.69 86 GLU A CA 1
ATOM 637 C C . GLU A 1 86 ? 31.854 82.273 28.473 1.00 46.19 86 GLU A C 1
ATOM 638 O O . GLU A 1 86 ? 32.875 82.754 28.949 1.00 46.47 86 GLU A O 1
ATOM 644 N N . TYR A 1 87 ? 30.735 82.147 29.177 1.00 42.52 87 TYR A N 1
ATOM 645 C CA . TYR A 1 87 ? 30.727 82.469 30.594 1.00 38.42 87 TYR A CA 1
ATOM 646 C C . TYR A 1 87 ? 31.731 81.613 31.341 1.00 32.37 87 TYR A C 1
ATOM 647 O O . TYR A 1 87 ? 32.589 82.131 32.037 1.00 31.33 87 TYR A O 1
ATOM 656 N N . GLY A 1 88 ? 31.664 80.309 31.122 1.00 36.39 88 GLY A N 1
ATOM 657 C CA . GLY A 1 88 ? 32.555 79.387 31.802 1.00 43.95 88 GLY A CA 1
ATOM 658 C C . GLY A 1 88 ? 34.006 79.823 31.816 1.00 43.74 88 GLY A C 1
ATOM 659 O O . GLY A 1 88 ? 34.598 79.979 32.878 1.00 47.30 88 GLY A O 1
ATOM 660 N N . GLU A 1 89 ? 34.504 80.232 30.660 1.00 44.50 89 GLU A N 1
ATOM 661 C CA . GLU A 1 89 ? 35.934 80.382 30.464 1.00 46.51 89 GLU A CA 1
ATOM 662 C C . GLU A 1 89 ? 36.472 81.784 30.758 1.00 44.32 89 GLU A C 1
ATOM 663 O O . GLU A 1 89 ? 37.552 81.928 31.333 1.00 47.95 89 GLU A O 1
ATOM 669 N N . THR A 1 90 ? 35.643 82.797 30.526 1.00 43.52 90 THR A N 1
ATOM 670 C CA . THR A 1 90 ? 36.088 84.191 30.496 1.00 44.89 90 THR A CA 1
ATOM 671 C C . THR A 1 90 ? 35.161 85.109 31.297 1.00 45.36 90 THR A C 1
ATOM 672 O O . THR A 1 90 ? 35.497 86.273 31.556 1.00 44.35 90 THR A O 1
ATOM 676 N N . GLY A 1 91 ? 33.903 84.683 31.402 1.00 48.83 91 GLY A N 1
ATOM 677 C CA . GLY A 1 91 ? 32.907 85.437 32.141 1.00 48.63 91 GLY A CA 1
ATOM 678 C C . GLY A 1 91 ? 32.280 86.549 31.332 1.00 49.42 91 GLY A C 1
ATOM 679 O O . GLY A 1 91 ? 31.788 87.525 31.901 1.00 51.98 91 GLY A O 1
ATOM 680 N N . GLN A 1 92 ? 32.396 86.475 30.006 1.00 47.75 92 GLN A N 1
ATOM 681 C CA . GLN A 1 92 ? 31.605 87.355 29.152 1.00 47.17 92 GLN A CA 1
ATOM 682 C C . GLN A 1 92 ? 30.565 86.607 28.332 1.00 42.95 92 GLN A C 1
ATOM 683 O O . GLN A 1 92 ? 30.532 85.369 28.322 1.00 39.71 92 GLN A O 1
ATOM 689 N N . GLY A 1 93 ? 29.607 87.383 27.825 1.00 37.70 93 GLY A N 1
ATOM 690 C CA . GLY A 1 93 ? 28.688 86.909 26.807 1.00 35.36 93 GLY A CA 1
ATOM 691 C C . GLY A 1 93 ? 27.598 87.929 26.553 1.00 36.43 93 GLY A C 1
ATOM 692 O O . GLY A 1 93 ? 27.699 89.074 26.993 1.00 37.01 93 GLY A O 1
ATOM 693 N N . ARG A 1 94 ? 26.531 87.503 25.893 1.00 40.28 94 ARG A N 1
ATOM 694 C CA . ARG A 1 94 ? 25.467 88.425 25.524 1.00 47.80 94 ARG A CA 1
ATOM 695 C C . ARG A 1 94 ? 24.139 87.923 26.054 1.00 46.02 94 ARG A C 1
ATOM 696 O O . ARG A 1 94 ? 24.052 86.780 26.499 1.00 50.60 94 ARG A O 1
ATOM 704 N N . THR A 1 95 ? 23.135 88.802 26.061 1.00 45.34 95 THR A N 1
ATOM 705 C CA . THR A 1 95 ? 21.738 88.418 26.283 1.00 44.51 95 THR A CA 1
ATOM 706 C C . THR A 1 95 ? 20.779 89.426 25.681 1.00 42.84 95 THR A C 1
ATOM 707 O O . THR A 1 95 ? 21.137 90.572 25.467 1.00 43.10 95 THR A O 1
ATOM 711 N N . ARG A 1 96 ? 19.588 88.962 25.330 1.00 46.46 96 ARG A N 1
ATOM 712 C CA . ARG A 1 96 ? 18.488 89.835 24.956 1.00 50.80 96 ARG A CA 1
ATOM 713 C C . ARG A 1 96 ? 17.534 89.975 26.132 1.00 53.94 96 ARG A C 1
ATOM 714 O O . ARG A 1 96 ? 17.704 89.336 27.181 1.00 56.32 96 ARG A O 1
ATOM 722 N N . THR A 1 97 ? 16.508 90.788 25.925 1.00 49.16 97 THR A N 1
ATOM 723 C CA . THR A 1 97 ? 15.274 90.660 26.667 1.00 53.17 97 THR A CA 1
ATOM 724 C C . THR A 1 97 ? 14.151 90.624 25.661 1.00 56.56 97 THR A C 1
ATOM 725 O O . THR A 1 97 ? 14.290 91.071 24.515 1.00 54.09 97 THR A O 1
ATOM 729 N N . TYR A 1 98 ? 13.075 89.980 26.067 1.00 66.25 98 TYR A N 1
ATOM 730 C CA . TYR A 1 98 ? 11.899 89.898 25.242 1.00 73.83 98 TYR A CA 1
ATOM 731 C C . TYR A 1 98 ? 10.697 89.952 26.198 1.00 84.54 98 TYR A C 1
ATOM 732 O O . TYR A 1 98 ? 10.515 90.980 26.863 1.00 88.49 98 TYR A O 1
ATOM 741 N N . VAL A 1 99 ? 10.081 88.793 26.465 1.00 91.81 99 VAL A N 1
ATOM 742 C CA . VAL A 1 99 ? 8.749 88.664 27.098 1.00 92.76 99 VAL A CA 1
ATOM 743 C C . VAL A 1 99 ? 8.008 89.927 27.601 1.00 92.51 99 VAL A C 1
ATOM 744 O O . VAL A 1 99 ? 8.457 90.621 28.526 1.00 92.18 99 VAL A O 1
ATOM 748 N N . ALA A 1 106 ? 9.485 97.433 27.820 1.00 86.19 106 ALA A N 1
ATOM 749 C CA . ALA A 1 106 ? 10.893 97.056 27.981 1.00 83.19 106 ALA A CA 1
ATOM 750 C C . ALA A 1 106 ? 11.841 98.068 27.329 1.00 81.24 106 ALA A C 1
ATOM 751 O O . ALA A 1 106 ? 12.912 97.706 26.821 1.00 75.41 106 ALA A O 1
ATOM 753 N N . ARG A 1 107 ? 11.507 99.337 27.544 1.00 78.31 107 ARG A N 1
ATOM 754 C CA . ARG A 1 107 ? 12.155 100.499 26.939 1.00 78.29 107 ARG A CA 1
ATOM 755 C C . ARG A 1 107 ? 13.463 100.284 26.168 1.00 82.99 107 ARG A C 1
ATOM 756 O O . ARG A 1 107 ? 14.500 100.001 26.766 1.00 83.96 107 ARG A O 1
ATOM 764 N N . THR A 1 108 ? 13.366 100.328 24.840 1.00 87.45 108 THR A N 1
ATOM 765 C CA . THR A 1 108 ? 14.483 100.665 23.934 1.00 93.78 108 THR A CA 1
ATOM 766 C C . THR A 1 108 ? 13.893 101.449 22.743 1.00 95.73 108 THR A C 1
ATOM 767 O O . THR A 1 108 ? 14.606 101.835 21.810 1.00 0.00 108 THR A O 1
ATOM 771 N N . GLY A 1 109 ? 12.629 101.834 22.888 1.00 96.07 109 GLY A N 1
ATOM 772 C CA . GLY A 1 109 ? 11.738 101.904 21.745 1.00 93.20 109 GLY A CA 1
ATOM 773 C C . GLY A 1 109 ? 10.781 100.721 21.839 1.00 91.53 109 GLY A C 1
ATOM 774 O O . GLY A 1 109 ? 9.579 100.878 21.619 1.00 92.69 109 GLY A O 1
ATOM 775 N N . VAL A 1 110 ? 11.315 99.569 22.260 1.00 87.50 110 VAL A N 1
ATOM 776 C CA . VAL A 1 110 ? 10.541 98.388 22.685 1.00 83.19 110 VAL A CA 1
ATOM 777 C C . VAL A 1 110 ? 9.812 97.635 21.572 1.00 81.67 110 VAL A C 1
ATOM 778 O O . VAL A 1 110 ? 10.447 97.024 20.706 1.00 84.15 110 VAL A O 1
ATOM 782 N N . ALA A 1 111 ? 8.503 97.902 21.497 1.00 79.48 111 ALA A N 1
ATOM 783 C CA . ALA A 1 111 ? 7.482 97.025 20.916 1.00 73.55 111 ALA A CA 1
ATOM 784 C C . ALA A 1 111 ? 7.310 95.713 21.687 1.00 69.41 111 ALA A C 1
ATOM 785 O O . ALA A 1 111 ? 8.204 94.866 21.687 1.00 70.37 111 ALA A O 1
ATOM 787 N N . PRO A 1 112 ? 6.182 95.557 22.409 1.00 65.54 112 PRO A N 1
ATOM 788 C CA . PRO A 1 112 ? 5.558 94.244 22.578 1.00 62.38 112 PRO A CA 1
ATOM 789 C C . PRO A 1 112 ? 5.680 93.410 21.313 1.00 63.09 112 PRO A C 1
ATOM 790 O O . PRO A 1 112 ? 5.188 93.809 20.252 1.00 63.01 112 PRO A O 1
ATOM 794 N N . GLY A 1 113 ? 6.445 92.324 21.411 1.00 65.32 113 GLY A N 1
ATOM 795 C CA . GLY A 1 113 ? 6.525 91.355 20.327 1.00 65.09 113 GLY A CA 1
ATOM 796 C C . GLY A 1 113 ? 7.827 91.340 19.542 1.00 63.71 113 GLY A C 1
ATOM 797 O O . GLY A 1 113 ? 7.922 90.675 18.507 1.00 63.93 113 GLY A O 1
ATOM 798 N N . ASN A 1 114 ? 8.848 92.013 20.065 1.00 60.44 114 ASN A N 1
ATOM 799 C CA . ASN A 1 114 ? 10.095 92.221 19.340 1.00 60.59 114 ASN A CA 1
ATOM 800 C C . ASN A 1 114 ? 11.232 91.982 20.317 1.00 59.34 114 ASN A C 1
ATOM 801 O O . ASN A 1 114 ? 11.092 92.165 21.529 1.00 60.15 114 ASN A O 1
ATOM 806 N N . PHE A 1 115 ? 12.357 91.532 19.794 1.00 57.35 115 PHE A N 1
ATOM 807 C CA . PHE A 1 115 ? 13.528 91.353 20.629 1.00 53.52 115 PHE A CA 1
ATOM 808 C C . PHE A 1 115 ? 14.246 92.694 20.816 1.00 53.15 115 PHE A C 1
ATOM 809 O O . PHE A 1 115 ? 14.577 93.373 19.842 1.00 54.89 115 PHE A O 1
ATOM 817 N N . THR A 1 116 ? 14.487 93.083 22.065 1.00 51.25 116 THR A N 1
ATOM 818 C CA . THR A 1 116 ? 15.416 94.179 22.324 1.00 48.78 116 THR A CA 1
ATOM 819 C C . THR A 1 116 ? 16.771 93.776 21.743 1.00 47.13 116 THR A C 1
ATOM 820 O O . THR A 1 116 ? 16.902 92.705 21.136 1.00 41.89 116 THR A O 1
ATOM 824 N N . ASP A 1 117 ? 17.774 94.632 21.927 1.00 52.45 117 ASP A N 1
ATOM 825 C CA . ASP A 1 117 ? 19.111 94.383 21.377 1.00 55.57 117 ASP A CA 1
ATOM 826 C C . ASP A 1 117 ? 20.112 93.771 22.369 1.00 55.23 117 ASP A C 1
ATOM 827 O O . ASP A 1 117 ? 20.082 94.109 23.554 1.00 55.07 117 ASP A O 1
ATOM 829 N N . TRP A 1 118 ? 21.073 92.992 21.842 1.00 57.25 118 TRP A N 1
ATOM 830 C CA . TRP A 1 118 ? 22.038 92.203 22.639 1.00 62.49 118 TRP A CA 1
ATOM 831 C C . TRP A 1 118 ? 22.968 93.077 23.508 1.00 62.74 118 TRP A C 1
ATOM 832 O O . TRP A 1 118 ? 23.494 94.103 23.054 1.00 67.65 118 TRP A O 1
ATOM 843 N N . ARG A 1 119 ? 23.232 92.609 24.723 1.00 59.76 119 ARG A N 1
ATOM 844 C CA . ARG A 1 119 ? 24.096 93.322 25.650 1.00 60.66 119 ARG A CA 1
ATOM 845 C C . ARG A 1 119 ? 25.364 92.521 25.842 1.00 63.10 119 ARG A C 1
ATOM 846 O O . ARG A 1 119 ? 25.328 91.297 25.830 1.00 67.43 119 ARG A O 1
ATOM 854 N N . ASP A 1 120 ? 26.472 93.200 26.102 1.00 63.37 120 ASP A N 1
ATOM 855 C CA . ASP A 1 120 ? 27.627 92.509 26.633 1.00 66.77 120 ASP A CA 1
ATOM 856 C C . ASP A 1 120 ? 27.333 92.142 28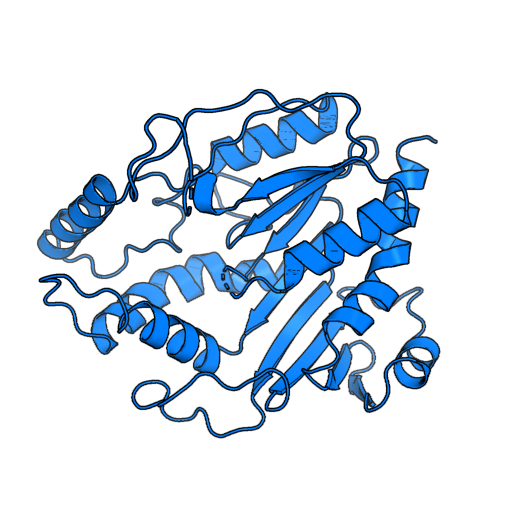.069 1.00 66.55 120 ASP A C 1
ATOM 857 O O . ASP A 1 120 ? 26.518 92.787 28.727 1.00 62.43 120 ASP A O 1
ATOM 862 N N . PHE A 1 121 ? 27.929 91.054 28.529 1.00 68.71 121 PHE A N 1
ATOM 863 C CA . PHE A 1 121 ? 27.698 90.621 29.893 1.00 69.86 121 PHE A CA 1
ATOM 864 C C . PHE A 1 121 ? 28.499 91.502 30.831 1.00 70.23 121 PHE A C 1
ATOM 865 O O . PHE A 1 121 ? 29.681 91.769 30.598 1.00 72.58 121 PHE A O 1
ATOM 873 N N . ASP A 1 122 ? 27.835 91.951 31.887 1.00 69.23 122 ASP A N 1
ATOM 874 C CA . ASP A 1 122 ? 28.477 92.689 32.965 1.00 73.42 122 ASP A CA 1
ATOM 875 C C . ASP A 1 122 ? 29.753 92.014 33.457 1.00 72.39 122 ASP A C 1
ATOM 876 O O . ASP A 1 122 ? 30.060 90.882 33.071 1.00 77.97 122 ASP A O 1
ATOM 881 N N . SER A 1 123 ? 30.467 92.688 34.351 1.00 67.75 123 SER A N 1
ATOM 882 C CA . SER A 1 123 ? 31.791 92.229 34.745 1.00 65.10 123 SER A CA 1
ATOM 883 C C . SER A 1 123 ? 31.887 92.023 36.253 1.00 61.66 123 SER A C 1
ATOM 884 O O . SER A 1 123 ? 31.129 92.620 37.012 1.00 59.71 123 SER A O 1
ATOM 8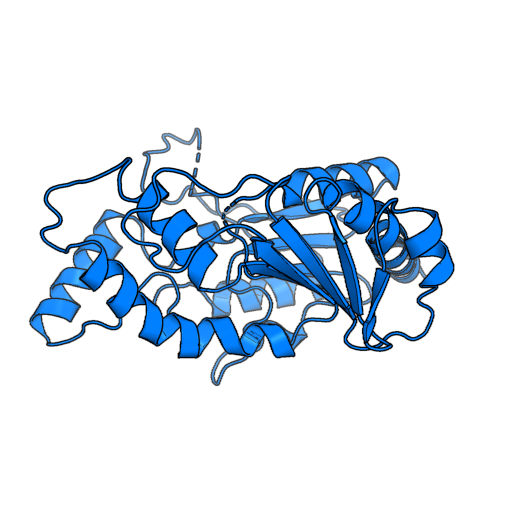87 N N . ASP A 1 124 ? 32.754 91.091 36.654 1.00 62.96 124 ASP A N 1
ATOM 888 C CA . ASP A 1 124 ? 32.976 90.696 38.056 1.00 61.43 124 ASP A CA 1
ATOM 889 C C . ASP A 1 124 ? 31.903 89.767 38.635 1.00 59.96 124 ASP A C 1
ATOM 890 O O . ASP A 1 124 ? 31.844 89.559 39.852 1.00 64.57 124 ASP A O 1
ATOM 892 N N . SER A 1 125 ? 31.185 89.084 37.746 1.00 53.11 125 SER A N 1
ATOM 893 C CA . SER A 1 125 ? 30.116 88.162 38.124 1.00 43.57 125 SER A CA 1
ATOM 894 C C . SER A 1 125 ? 30.620 86.869 38.772 1.00 39.89 125 SER A C 1
ATOM 895 O O . SER A 1 125 ? 31.634 86.306 38.368 1.00 40.78 125 SER A O 1
ATOM 898 N N . HIS A 1 126 ? 29.918 86.443 39.816 1.00 38.64 126 HIS A N 1
ATOM 899 C CA . HIS A 1 126 ? 30.227 85.219 40.547 1.00 36.63 126 HIS A CA 1
ATOM 900 C C . HIS A 1 126 ? 29.635 84.001 39.826 1.00 30.55 126 HIS A C 1
ATOM 901 O O . HIS A 1 126 ? 30.155 82.893 39.940 1.00 31.13 126 HIS A O 1
ATOM 908 N N . LEU A 1 127 ? 28.469 84.191 39.214 1.00 26.18 127 LEU A N 1
ATOM 909 C CA . LEU A 1 127 ? 27.828 83.148 38.421 1.00 26.52 127 LEU A CA 1
ATOM 910 C C . LEU A 1 127 ? 26.851 83.713 37.417 1.00 28.19 127 LEU A C 1
ATOM 911 O O . LEU A 1 127 ? 26.459 84.879 37.501 1.00 23.32 127 LEU A O 1
ATOM 916 N N . LEU A 1 128 ? 26.558 82.921 36.394 1.00 30.77 128 LEU A N 1
ATOM 917 C CA . LEU A 1 128 ? 25.459 83.225 35.486 1.00 35.58 128 LEU A CA 1
ATOM 918 C C . LEU A 1 128 ? 24.257 82.427 35.961 1.00 35.33 128 LEU A C 1
ATOM 919 O O . LEU A 1 128 ? 24.417 81.411 36.627 1.00 36.06 128 LEU A O 1
ATOM 924 N N . PHE A 1 129 ? 23.069 82.975 35.728 1.00 33.27 129 PHE A N 1
ATOM 925 C CA . PHE A 1 129 ? 21.820 82.319 36.073 1.00 25.96 129 PHE A CA 1
ATOM 926 C C . PHE A 1 129 ? 20.929 82.289 34.852 1.00 26.10 129 PHE A C 1
ATOM 927 O O . PHE A 1 129 ? 20.657 83.324 34.267 1.00 33.73 129 PHE A O 1
ATOM 935 N N . TYR A 1 130 ? 20.407 81.117 34.521 1.00 17.63 130 TYR A N 1
ATOM 936 C CA . TYR A 1 130 ? 19.483 80.976 33.402 1.00 15.34 130 TYR A CA 1
ATOM 937 C C . TYR A 1 130 ? 18.137 80.437 33.920 1.00 19.80 130 TYR A C 1
ATOM 938 O O . TYR A 1 130 ? 18.113 79.551 34.773 1.00 20.52 130 TYR A O 1
ATOM 947 N N . GLU A 1 131 ? 17.026 81.011 33.455 1.00 19.86 131 GLU A N 1
ATOM 948 C CA . GLU A 1 131 ? 15.691 80.428 33.657 1.00 19.28 131 GLU A CA 1
ATOM 949 C C . GLU A 1 131 ? 14.941 80.272 32.313 1.00 20.29 131 GLU A C 1
ATOM 950 O O . GLU A 1 131 ? 14.706 81.268 31.604 1.00 20.99 131 GLU A O 1
ATOM 956 N N . GLY A 1 132 ? 14.590 79.035 31.946 1.00 17.66 132 GLY A N 1
ATOM 957 C CA . GLY A 1 132 ? 13.684 78.837 30.823 1.00 12.21 132 GLY A CA 1
ATOM 958 C C . GLY A 1 132 ? 13.371 77.397 30.536 1.00 12.19 132 GLY A C 1
ATOM 959 O O . GLY A 1 132 ? 13.583 76.560 31.390 1.00 19.76 132 GLY A O 1
ATOM 960 N N . LEU A 1 133 ? 12.875 77.109 29.336 1.00 14.75 133 LEU A N 1
ATOM 961 C CA . LEU A 1 133 ? 12.585 75.734 28.917 1.00 18.65 133 LEU A CA 1
ATOM 962 C C . LEU A 1 133 ? 13.727 74.924 28.297 1.00 18.22 133 LEU A C 1
ATOM 963 O O . LEU A 1 133 ? 13.503 73.787 27.883 1.00 19.46 133 LEU A O 1
ATOM 968 N N . HIS A 1 134 ? 14.911 75.518 28.139 1.00 21.85 134 HIS A N 1
ATOM 969 C CA . HIS A 1 134 ? 16.028 74.810 27.501 1.00 17.72 134 HIS A CA 1
ATOM 970 C C . HIS A 1 134 ? 17.396 74.965 28.178 1.00 15.78 134 HIS A C 1
ATOM 971 O O . HIS A 1 134 ? 18.426 74.856 27.510 1.00 19.03 134 HIS A O 1
ATOM 978 N N . GLY A 1 135 ? 17.405 74.936 29.515 1.00 15.36 135 GLY A N 1
ATOM 979 C CA . GLY A 1 135 ? 18.644 74.975 30.289 1.00 7.25 135 GLY A CA 1
ATOM 980 C C . GLY A 1 135 ? 19.374 73.666 30.557 1.00 10.26 135 GLY A C 1
ATOM 981 O O . GLY A 1 135 ? 20.368 73.619 31.283 1.00 7.93 135 GLY A O 1
ATOM 982 N N . ALA A 1 136 ? 18.894 72.587 29.955 1.00 11.36 136 ALA A N 1
ATOM 983 C CA . ALA A 1 136 ? 19.573 71.314 30.060 1.00 10.21 136 ALA A CA 1
ATOM 984 C C . ALA A 1 136 ? 19.379 70.517 28.761 1.00 13.09 136 ALA A C 1
ATOM 985 O O . ALA A 1 136 ? 19.558 69.289 28.723 1.00 17.05 136 ALA A O 1
ATOM 987 N N . VAL A 1 137 ? 19.179 71.230 27.658 1.00 13.62 137 VAL A N 1
ATOM 988 C CA . VAL A 1 137 ? 19.071 70.545 26.387 1.00 13.99 137 VAL A CA 1
ATOM 989 C C . VAL A 1 137 ? 20.317 69.741 26.091 1.00 18.44 137 VAL A C 1
ATOM 990 O O . VAL A 1 137 ? 21.440 70.251 26.140 1.00 17.09 137 VAL A O 1
ATOM 994 N N . VAL A 1 138 ? 20.131 68.465 25.822 1.00 21.95 138 VAL A N 1
ATOM 995 C CA . VAL A 1 138 ? 21.160 67.719 25.123 1.00 18.73 138 VAL A CA 1
ATOM 996 C C . VAL A 1 138 ? 20.546 67.140 23.875 1.00 17.42 138 VAL A C 1
ATOM 997 O O . VAL A 1 138 ? 19.482 66.529 23.912 1.00 22.38 138 VAL A O 1
ATOM 1001 N N . ASN A 1 139 ? 21.130 67.505 22.751 1.00 12.56 139 ASN A N 1
ATOM 1002 C CA . ASN A 1 139 ? 20.674 66.991 21.488 1.00 21.15 139 ASN A CA 1
ATOM 1003 C C . ASN A 1 139 ? 21.819 66.879 20.493 1.00 27.06 139 ASN A C 1
ATOM 1004 O O . ASN A 1 139 ? 22.977 67.015 20.858 1.00 30.08 139 ASN A O 1
ATOM 1009 N N . SER A 1 140 ? 21.501 66.494 19.268 1.00 30.32 140 SER A N 1
ATOM 1010 C CA . SER A 1 140 ? 22.509 65.975 18.362 1.00 27.89 140 SER A CA 1
ATOM 1011 C C . SER A 1 140 ? 23.481 67.066 17.910 1.00 23.73 140 SER A C 1
ATOM 1012 O O . SER A 1 140 ? 24.631 66.785 17.626 1.00 26.45 140 SER A O 1
ATOM 1015 N N . GLU A 1 141 ? 23.067 68.321 18.020 1.00 24.35 141 GLU A N 1
ATOM 1016 C CA . GLU A 1 141 ? 23.905 69.454 17.627 1.00 27.03 141 GLU A CA 1
ATOM 1017 C C . GLU A 1 141 ? 24.534 70.193 18.823 1.00 24.73 141 GLU A C 1
ATOM 1018 O O . GLU A 1 141 ? 25.674 70.666 18.760 1.00 28.07 141 GLU A O 1
ATOM 1024 N N . VAL A 1 142 ? 23.789 70.272 19.917 1.00 23.10 142 VAL A N 1
ATOM 1025 C CA . VAL A 1 142 ? 24.136 71.149 21.016 1.00 18.28 142 VAL A CA 1
ATOM 1026 C C . VAL A 1 142 ? 24.083 70.378 22.326 1.00 17.64 142 VAL A C 1
ATOM 1027 O O . VAL A 1 142 ? 23.298 69.447 22.449 1.00 21.07 142 VAL A O 1
ATOM 1031 N N . ASN A 1 143 ? 25.029 70.631 23.223 1.00 15.93 143 ASN A N 1
ATOM 1032 C CA . ASN A 1 143 ? 24.982 70.038 24.562 1.00 14.56 143 ASN A CA 1
ATOM 1033 C C . ASN A 1 143 ? 25.004 71.136 25.590 1.00 15.63 143 ASN A C 1
ATOM 1034 O O . ASN A 1 143 ? 26.063 71.504 26.059 1.00 17.59 143 ASN A O 1
ATOM 1039 N N . ILE A 1 144 ? 23.816 71.531 26.037 1.00 20.43 144 ILE A N 1
ATOM 1040 C CA . ILE A 1 144 ? 23.651 72.622 26.985 1.00 21.13 144 ILE A CA 1
ATOM 1041 C C . ILE A 1 144 ? 23.615 72.130 28.441 1.00 27.42 144 ILE A C 1
ATOM 1042 O O . ILE A 1 144 ? 24.017 72.853 29.351 1.00 25.91 144 ILE A O 1
ATOM 1047 N N . ALA A 1 145 ? 23.233 70.879 28.675 1.00 29.30 145 ALA A N 1
ATOM 1048 C CA . ALA A 1 145 ? 23.303 70.353 30.042 1.00 30.07 145 ALA A CA 1
ATOM 1049 C C . ALA A 1 145 ? 24.752 70.312 30.546 1.00 30.97 145 ALA A C 1
ATOM 1050 O O . ALA A 1 145 ? 25.062 70.791 31.639 1.00 33.52 145 ALA A O 1
ATOM 1052 N N . GLY A 1 146 ? 25.653 69.944 29.642 1.00 32.17 146 GLY A N 1
ATOM 1053 C CA . GLY A 1 146 ? 27.035 69.685 29.993 1.00 21.87 146 GLY A CA 1
ATOM 1054 C C . GLY A 1 146 ? 27.845 70.880 30.428 1.00 21.35 146 GLY A C 1
ATOM 1055 O O . GLY A 1 146 ? 28.947 70.702 30.933 1.00 22.87 146 GLY A O 1
ATOM 1056 N N . LEU A 1 147 ? 27.301 72.083 30.306 1.00 17.92 147 LEU A N 1
ATOM 1057 C CA . LEU A 1 147 ? 28.088 73.267 30.611 1.00 20.59 147 LEU A CA 1
ATOM 1058 C C . LEU A 1 147 ? 27.673 73.974 31.887 1.00 19.55 147 LEU A C 1
ATOM 1059 O O . LEU A 1 147 ? 28.187 75.048 32.191 1.00 22.30 147 LEU A O 1
ATOM 1064 N N . ALA A 1 148 ? 26.738 73.379 32.622 1.00 20.59 148 ALA A N 1
ATOM 1065 C CA . ALA A 1 148 ? 26.140 74.020 33.796 1.00 18.24 148 ALA A CA 1
ATOM 1066 C C . ALA A 1 148 ? 26.412 73.192 35.044 1.00 17.04 148 ALA A C 1
ATOM 1067 O O . ALA A 1 148 ? 26.099 72.005 35.072 1.00 23.76 148 ALA A O 1
ATOM 1069 N N . ASP A 1 149 ? 26.924 73.820 36.096 1.00 16.25 149 ASP A N 1
ATOM 1070 C CA . ASP A 1 149 ? 27.372 73.060 37.267 1.00 22.78 149 ASP A CA 1
ATOM 1071 C C . ASP A 1 149 ? 26.228 72.696 38.191 1.00 21.41 149 ASP A C 1
ATOM 1072 O O . ASP A 1 149 ? 26.399 71.916 39.128 1.00 22.62 149 ASP A O 1
ATOM 1077 N N . LEU A 1 150 ? 25.094 73.350 38.002 1.00 20.54 150 LEU A N 1
ATOM 1078 C CA . LEU A 1 150 ? 23.900 72.995 38.744 1.00 19.83 150 LEU A CA 1
ATOM 1079 C C . LEU A 1 150 ? 22.722 73.135 37.802 1.00 18.87 150 LEU A C 1
ATOM 1080 O O . LEU A 1 150 ? 22.628 74.098 37.056 1.00 23.38 150 LEU A O 1
ATOM 1085 N N . LYS A 1 151 ? 21.998 72.048 37.642 1.00 15.26 151 LYS A N 1
ATOM 1086 C CA . LYS A 1 151 ? 20.843 72.049 36.791 1.00 16.46 151 LYS A CA 1
ATOM 1087 C C . LYS A 1 151 ? 19.609 71.665 37.615 1.00 19.82 151 LYS A C 1
ATOM 1088 O O . LYS A 1 151 ? 19.619 70.660 38.332 1.00 21.28 151 LYS A O 1
ATOM 1094 N N . ILE A 1 152 ? 18.687 72.614 37.723 1.00 14.77 152 ILE A N 1
ATOM 1095 C CA . ILE A 1 152 ? 17.457 72.432 38.474 1.00 13.69 152 ILE A CA 1
ATOM 1096 C C . ILE A 1 152 ? 16.300 72.344 37.499 1.00 15.13 152 ILE A C 1
ATOM 1097 O O . ILE A 1 152 ? 16.312 72.967 36.432 1.00 18.37 152 ILE A O 1
ATOM 1102 N N . GLY A 1 153 ? 15.322 71.526 37.828 1.00 13.03 153 GLY A N 1
ATOM 1103 C CA . GLY A 1 153 ? 14.157 71.442 36.977 1.00 14.68 153 GLY A CA 1
ATOM 1104 C C . GLY A 1 153 ? 12.971 71.875 37.787 1.00 14.79 153 GLY A C 1
ATOM 1105 O O . GLY A 1 153 ? 12.805 71.445 38.908 1.00 17.81 153 GLY A O 1
ATOM 1106 N N . VAL A 1 154 ? 12.215 72.823 37.284 1.00 14.33 154 VAL A N 1
ATOM 1107 C CA . VAL A 1 154 ? 10.973 73.155 37.930 1.00 12.45 154 VAL A CA 1
ATOM 1108 C C . VAL A 1 154 ? 9.851 72.906 36.945 1.00 14.44 154 VAL A C 1
ATOM 1109 O O . VAL A 1 154 ? 9.725 73.618 35.961 1.00 20.76 154 VAL A O 1
ATOM 1113 N N . VAL A 1 155 ? 9.082 71.857 37.184 1.00 10.23 155 VAL A N 1
ATOM 1114 C CA . VAL A 1 155 ? 8.170 71.295 36.197 1.00 8.78 155 VAL A CA 1
ATOM 1115 C C . VAL A 1 155 ? 6.808 71.053 36.860 1.00 15.37 155 VAL A C 1
ATOM 1116 O O . VAL A 1 155 ? 6.760 70.510 37.952 1.00 26.55 155 VAL A O 1
ATOM 1120 N N . PRO A 1 156 ? 5.684 71.351 36.171 1.00 10.87 156 PRO A N 1
ATOM 1121 C CA . PRO A 1 156 ? 4.370 70.863 36.617 1.00 3.54 156 PRO A CA 1
ATOM 1122 C C . PRO A 1 156 ? 3.940 69.545 35.986 1.00 7.52 156 PRO A C 1
ATOM 1123 O O . PRO A 1 156 ? 4.443 69.188 34.917 1.00 11.89 156 PRO A O 1
ATOM 1127 N N . VAL A 1 157 ? 2.998 68.831 36.615 1.00 7.10 157 VAL A N 1
ATOM 1128 C CA . VAL A 1 157 ? 2.474 67.630 35.985 1.00 7.11 157 VAL A CA 1
ATOM 1129 C C . VAL A 1 157 ? 1.712 68.063 34.755 1.00 7.27 157 VAL A C 1
ATOM 1130 O O . VAL A 1 157 ? 1.124 69.131 34.752 1.00 6.82 157 VAL A O 1
ATOM 1134 N N . ILE A 1 158 ? 1.786 67.271 33.693 1.00 10.20 158 ILE A N 1
ATOM 1135 C CA . ILE A 1 158 ? 1.316 67.688 32.381 1.00 7.49 158 ILE A CA 1
ATOM 1136 C C . ILE A 1 158 ? -0.055 68.322 32.443 1.00 9.56 158 ILE A C 1
ATOM 1137 O O . ILE A 1 158 ? -0.194 69.486 32.106 1.00 12.88 158 ILE A O 1
ATOM 1142 N N . ASN A 1 159 ? -0.978 67.661 33.132 1.00 12.00 159 ASN A N 1
ATOM 1143 C CA . ASN A 1 159 ? -2.297 68.215 33.406 1.00 11.26 159 ASN A CA 1
ATOM 1144 C C . ASN A 1 159 ? -2.242 69.673 33.802 1.00 10.46 159 ASN A C 1
ATOM 1145 O O . ASN A 1 159 ? -3.070 70.437 33.378 1.00 19.15 159 ASN A O 1
ATOM 1150 N N . LEU A 1 160 ? -1.352 70.038 34.713 1.00 13.98 160 LEU A N 1
ATOM 1151 C CA . LEU A 1 160 ? -1.262 71.428 35.178 1.00 18.31 160 LEU A CA 1
ATOM 1152 C C . LEU A 1 160 ? -0.542 72.398 34.210 1.00 22.97 160 LEU A C 1
ATOM 1153 O O . LEU A 1 160 ? -0.814 73.600 34.230 1.00 26.71 160 LEU A O 1
ATOM 1158 N N . GLU A 1 161 ? 0.299 71.884 33.307 1.00 24.60 161 GLU A N 1
ATOM 1159 C CA . GLU A 1 161 ? 0.932 72.735 32.303 1.00 19.93 161 GLU A CA 1
ATOM 1160 C C . GLU A 1 161 ? -0.138 73.219 31.345 1.00 19.66 161 GLU A C 1
ATOM 1161 O O . GLU A 1 161 ? -0.275 74.419 31.155 1.00 23.89 161 GLU A O 1
ATOM 1167 N N . TRP A 1 162 ? -1.016 72.314 30.908 1.00 18.98 162 TRP A N 1
ATOM 1168 C CA . TRP A 1 162 ? -2.124 72.678 30.028 1.00 14.21 162 TRP A CA 1
ATOM 1169 C C . TRP A 1 162 ? -3.038 73.735 30.640 1.00 13.43 162 TRP A C 1
ATOM 1170 O O . TRP A 1 162 ? -3.440 74.649 29.955 1.00 22.53 162 TRP A O 1
ATOM 1181 N N . ILE A 1 163 ? -3.485 73.532 31.870 1.00 7.97 163 ILE A N 1
ATOM 1182 C CA . ILE A 1 163 ? -4.299 74.525 32.548 1.00 5.85 163 ILE A CA 1
ATOM 1183 C C . ILE A 1 163 ? -3.538 75.822 32.583 1.00 8.72 163 ILE A C 1
ATOM 1184 O O . ILE A 1 163 ? -4.110 76.876 32.377 1.00 14.24 163 ILE A O 1
ATOM 1189 N N . GLN A 1 164 ? -2.262 75.752 32.928 1.00 13.09 164 GLN A N 1
ATOM 1190 C CA . GLN A 1 164 ? -1.446 76.955 32.995 1.00 14.56 164 GLN A CA 1
ATOM 1191 C C . GLN A 1 164 ? -1.398 77.624 31.629 1.00 17.63 164 GLN A C 1
ATOM 1192 O O . GLN A 1 164 ? -1.437 78.842 31.530 1.00 21.38 164 GLN A O 1
ATOM 1198 N N . LYS A 1 165 ? -1.461 76.825 30.574 1.00 19.98 165 LYS A N 1
ATOM 1199 C CA . LYS A 1 165 ? -1.298 77.344 29.230 1.00 17.72 165 LYS A CA 1
ATOM 1200 C C . LYS A 1 165 ? -2.624 77.851 28.676 1.00 20.38 165 LYS A C 1
ATOM 1201 O O . LYS A 1 165 ? -2.680 78.920 28.083 1.00 19.40 165 LYS A O 1
ATOM 1207 N N . ILE A 1 166 ? -3.692 77.092 28.910 1.00 27.17 166 ILE A N 1
ATOM 1208 C CA . ILE A 1 166 ? -5.029 77.406 28.412 1.00 21.51 166 ILE A CA 1
ATOM 1209 C C . ILE A 1 166 ? -5.444 78.725 29.022 1.00 28.12 166 ILE A C 1
ATOM 1210 O O . ILE A 1 166 ? -6.059 79.557 28.354 1.00 35.55 166 ILE A O 1
ATOM 1215 N N . HIS A 1 167 ? -4.938 78.998 30.216 1.00 30.99 167 HIS A N 1
ATOM 1216 C CA . HIS A 1 167 ? -5.198 80.280 30.830 1.00 39.26 167 HIS A CA 1
ATOM 1217 C C . HIS A 1 167 ? -4.436 81.454 30.229 1.00 45.69 167 HIS A C 1
ATOM 1218 O O . HIS A 1 167 ? -5.021 82.519 30.061 1.00 54.15 167 HIS A O 1
ATOM 1225 N N . ARG A 1 168 ? -3.201 81.241 29.775 1.00 47.93 168 ARG A N 1
ATOM 1226 C CA . ARG A 1 168 ? -2.460 82.305 29.092 1.00 47.47 168 ARG A CA 1
ATOM 1227 C C . ARG A 1 168 ? -3.093 82.600 27.732 1.00 51.08 168 ARG A C 1
ATOM 1228 O O . ARG A 1 168 ? -2.835 83.649 27.142 1.00 49.80 168 ARG A O 1
ATOM 1236 N N . ASP A 1 169 ? -3.799 81.615 27.178 1.00 56.49 169 ASP A N 1
ATOM 1237 C CA . ASP A 1 169 ? -4.327 81.708 25.816 1.00 59.10 169 ASP A CA 1
ATOM 1238 C C . ASP A 1 169 ? -5.808 82.046 25.790 1.00 60.74 169 ASP A C 1
ATOM 1239 O O . ASP A 1 169 ? -6.430 82.074 24.724 1.00 66.09 169 ASP A O 1
ATOM 1244 N N . ARG A 1 170 ? -6.400 82.219 26.961 1.00 56.46 170 ARG A N 1
ATOM 1245 C CA . ARG A 1 170 ? -7.748 82.754 27.000 1.00 59.81 170 ARG A CA 1
ATOM 1246 C C . ARG A 1 170 ? -7.708 84.195 27.474 1.00 61.45 170 ARG A C 1
ATOM 1247 O O . ARG A 1 170 ? -8.741 84.790 27.818 1.00 60.38 170 ARG A O 1
ATOM 1255 N N . ALA A 1 171 ? -6.500 84.746 27.479 1.00 62.64 171 ALA A N 1
ATOM 1256 C CA . ALA A 1 171 ? -6.250 86.105 27.941 1.00 63.10 171 ALA A CA 1
ATOM 1257 C C . ALA A 1 171 ? -5.495 86.925 26.879 1.00 65.61 171 ALA A C 1
ATOM 1258 O O . ALA A 1 171 ? -4.825 87.921 27.195 1.00 64.19 171 ALA A O 1
ATOM 1260 N N . THR A 1 172 ? -5.569 86.455 25.631 1.00 65.70 172 THR A N 1
ATOM 1261 C CA . THR A 1 172 ? -4.880 87.067 24.499 1.00 62.95 172 THR A CA 1
ATOM 1262 C C . THR A 1 172 ? -5.171 86.236 23.255 1.00 63.76 172 THR A C 1
ATOM 1263 O O . THR A 1 172 ? -4.446 85.299 22.907 1.00 59.21 172 THR A O 1
ATOM 1265 N N . ARG A 1 173 ? -6.273 86.562 22.606 1.00 69.85 173 ARG A N 1
ATOM 1266 C CA . ARG A 1 173 ? -6.753 85.748 21.511 1.00 75.38 173 ARG A CA 1
ATOM 1267 C C . ARG A 1 173 ? -6.005 86.020 20.208 1.00 76.43 173 ARG A C 1
ATOM 1268 O O . ARG A 1 173 ? -4.856 85.586 20.045 1.00 72.76 173 ARG A O 1
ATOM 1270 N N . GLY A 1 174 ? -6.585 86.910 19.399 1.00 78.60 174 GLY A N 1
ATOM 1271 C CA . GLY A 1 174 ? -6.277 87.001 17.977 1.00 83.96 174 GLY A CA 1
ATOM 1272 C C . GLY A 1 174 ? -7.278 86.218 17.128 1.00 90.84 174 GLY A C 1
ATOM 1273 O O . GLY A 1 174 ? -8.041 85.414 17.671 1.00 95.86 174 GLY A O 1
ATOM 1274 N N . TYR A 1 175 ? -7.339 86.495 15.821 1.00 94.76 175 TYR A N 1
ATOM 1275 C CA . TYR A 1 175 ? -8.037 85.609 14.870 1.00 95.03 175 TYR A CA 1
ATOM 1276 C C . TYR A 1 175 ? -7.163 84.396 14.541 1.00 95.09 175 TYR A C 1
ATOM 1277 O O . TYR A 1 175 ? -6.627 84.276 13.432 1.00 93.44 175 TYR A O 1
ATOM 1279 N N . THR A 1 176 ? -7.027 83.507 15.523 1.00 93.65 176 THR A N 1
ATOM 1280 C CA . THR A 1 176 ? -6.061 82.412 15.474 1.00 91.29 176 THR A CA 1
ATOM 1281 C C . THR A 1 176 ? -6.624 81.261 14.656 1.00 87.06 176 THR A C 1
ATOM 1282 O O . THR A 1 176 ? -5.934 80.703 13.803 1.00 87.30 176 THR A O 1
ATOM 1286 N N . THR A 1 177 ? -7.902 80.963 14.892 1.00 81.40 177 THR A N 1
ATOM 1287 C CA . THR A 1 177 ? -8.616 79.866 14.245 1.00 76.36 177 THR A CA 1
ATOM 1288 C C . THR A 1 177 ? -8.196 78.474 14.738 1.00 71.20 177 THR A C 1
ATOM 1289 O O . THR A 1 177 ? -8.855 77.480 14.411 1.00 72.38 177 THR A O 1
ATOM 1293 N N . GLU A 1 178 ? -7.105 78.393 15.506 1.00 62.45 178 GLU A N 1
ATOM 1294 C CA . GLU A 1 178 ? -6.758 77.143 16.192 1.00 56.42 178 GLU A CA 1
ATOM 1295 C C . GLU A 1 178 ? -7.269 77.111 17.626 1.00 52.70 178 GLU A C 1
ATOM 1296 O O . GLU A 1 178 ? -7.157 78.086 18.376 1.00 49.15 178 GLU A O 1
ATOM 1302 N N . ALA A 1 179 ? -7.949 76.014 17.939 1.00 51.09 179 ALA A N 1
ATOM 1303 C CA . ALA A 1 179 ? -8.647 75.864 19.206 1.00 52.08 179 ALA A CA 1
ATOM 1304 C C . ALA A 1 179 ? -7.677 75.304 20.226 1.00 51.96 179 ALA A C 1
ATOM 1305 O O . ALA A 1 179 ? -6.699 74.659 19.843 1.00 53.76 179 ALA A O 1
ATOM 1307 N N . VAL A 1 180 ? -8.025 75.421 21.508 1.00 46.41 180 VAL A N 1
ATOM 1308 C CA . VAL A 1 180 ? -7.100 75.058 22.576 1.00 42.78 180 VAL A CA 1
ATOM 1309 C C . VAL A 1 180 ? -6.676 73.598 22.490 1.00 37.69 180 VAL A C 1
ATOM 1310 O O . VAL A 1 180 ? -5.515 73.270 22.740 1.00 36.06 180 VAL A O 1
ATOM 1314 N N . THR A 1 181 ? -7.554 72.767 21.941 1.00 30.65 181 THR A N 1
ATOM 1315 C CA . THR A 1 181 ? -7.240 71.358 21.778 1.00 25.40 181 THR A CA 1
ATOM 1316 C C . THR A 1 181 ? -6.115 71.192 20.769 1.00 25.38 181 THR A C 1
ATOM 1317 O O . THR A 1 181 ? -5.186 70.415 20.982 1.00 27.74 181 THR A O 1
ATOM 1321 N N . ASP A 1 182 ? -6.150 72.008 19.724 1.00 28.80 182 ASP A N 1
ATOM 1322 C CA . ASP A 1 182 ? -5.191 71.909 18.634 1.00 27.06 182 ASP A CA 1
ATOM 1323 C C . ASP A 1 182 ? -3.892 72.603 18.990 1.00 23.69 182 ASP A C 1
ATOM 1324 O O . ASP A 1 182 ? -2.843 72.215 18.501 1.00 29.80 182 ASP A O 1
ATOM 1329 N N . VAL A 1 183 ? -3.966 73.597 19.874 1.00 19.92 183 VAL A N 1
ATOM 1330 C CA . VAL A 1 183 ? -2.783 74.304 20.374 1.00 16.59 183 VAL A CA 1
ATOM 1331 C C . VAL A 1 183 ? -2.087 73.426 21.402 1.00 18.28 183 VAL A C 1
ATOM 1332 O O . VAL A 1 183 ? -0.880 73.522 21.607 1.00 22.49 183 VAL A O 1
ATOM 1336 N N . ILE A 1 184 ? -2.870 72.631 22.112 1.00 20.63 184 ILE A N 1
ATOM 1337 C CA . ILE A 1 184 ? -2.344 71.808 23.182 1.00 17.69 184 ILE A CA 1
ATOM 1338 C C . ILE A 1 184 ? -1.690 70.544 22.608 1.00 23.94 184 ILE A C 1
ATOM 1339 O O . ILE A 1 184 ? -0.520 70.273 22.890 1.00 31.86 184 ILE A O 1
ATOM 1344 N N . LEU A 1 185 ? -2.353 69.915 21.637 1.00 22.69 185 LEU A N 1
ATOM 1345 C CA . LEU A 1 185 ? -1.794 68.770 20.903 1.00 20.17 185 LEU A CA 1
ATOM 1346 C C . LEU A 1 185 ? -0.583 69.093 19.998 1.00 21.30 185 LEU A C 1
ATOM 1347 O O . LEU A 1 185 ? 0.338 68.287 19.877 1.00 28.09 185 LEU A O 1
ATOM 1352 N N . ARG A 1 186 ? -0.641 70.207 19.276 1.00 24.54 186 ARG A N 1
ATOM 1353 C CA . ARG A 1 186 ? 0.484 70.646 18.459 1.00 23.68 186 ARG A CA 1
ATOM 1354 C C . ARG A 1 186 ? 1.749 70.837 19.315 1.00 25.39 186 ARG A C 1
ATOM 1355 O O . ARG A 1 186 ? 2.866 70.678 18.818 1.00 31.58 186 ARG A O 1
ATOM 1363 N N . ARG A 1 187 ? 1.578 71.073 20.620 1.00 23.82 187 ARG A N 1
ATOM 1364 C CA . ARG A 1 187 ? 2.722 71.285 21.517 1.00 14.75 187 ARG A CA 1
ATOM 1365 C C . ARG A 1 187 ? 3.253 69.986 22.098 1.00 11.46 187 ARG A C 1
ATOM 1366 O O . ARG A 1 187 ? 4.418 69.910 22.435 1.00 14.91 187 ARG A O 1
ATOM 1374 N N . MET A 1 188 ? 2.470 68.920 22.015 1.00 10.07 188 MET A N 1
ATOM 1375 C CA . MET A 1 188 ? 2.882 67.650 22.604 1.00 11.57 188 MET A CA 1
ATOM 1376 C C . MET A 1 188 ? 4.077 67.044 21.885 1.00 17.34 188 MET A C 1
ATOM 1377 O O . MET A 1 188 ? 4.923 66.379 22.493 1.00 16.84 188 MET A O 1
ATOM 1382 N N . HIS A 1 189 ? 4.238 67.437 20.631 1.00 20.43 189 HIS A N 1
ATOM 1383 C CA . HIS A 1 189 ? 5.159 66.760 19.754 1.00 22.73 189 HIS A CA 1
ATOM 1384 C C . HIS A 1 189 ? 6.532 67.158 20.187 1.00 18.78 189 HIS A C 1
ATOM 1385 O O . HIS A 1 189 ? 7.264 66.319 20.665 1.00 27.64 189 HIS A O 1
ATOM 1392 N N . ALA A 1 190 ? 6.756 68.456 20.313 1.00 21.44 190 ALA A N 1
ATOM 1393 C CA . ALA A 1 190 ? 8.033 68.972 20.809 1.00 20.77 190 ALA A CA 1
ATOM 1394 C C . ALA A 1 190 ? 8.144 68.936 22.331 1.00 20.08 190 ALA A C 1
ATOM 1395 O O . ALA A 1 190 ? 9.190 69.228 22.883 1.00 16.40 190 ALA A O 1
ATOM 1397 N N . TYR A 1 191 ? 7.028 68.709 23.010 1.00 22.83 191 TYR A N 1
ATOM 1398 C CA . TYR A 1 191 ? 7.067 68.641 24.446 1.00 16.70 191 TYR A CA 1
ATOM 1399 C C . TYR A 1 191 ? 7.700 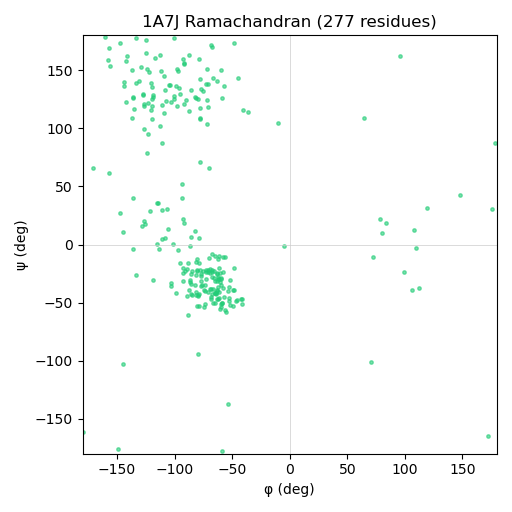67.323 24.788 1.00 19.96 191 TYR A C 1
ATOM 1400 O O . TYR A 1 191 ? 8.759 67.299 25.403 1.00 27.97 191 TYR A O 1
ATOM 1409 N N . VAL A 1 192 ? 7.159 66.235 24.253 1.00 19.73 192 VAL A N 1
ATOM 1410 C CA . VAL A 1 192 ? 7.746 64.941 24.542 1.00 16.68 192 VAL A CA 1
ATOM 1411 C C . VAL A 1 192 ? 9.096 64.757 23.850 1.00 20.88 192 VAL A C 1
ATOM 1412 O O . VAL A 1 192 ? 9.933 64.002 24.332 1.00 26.50 192 VAL A O 1
ATOM 1416 N N . HIS A 1 193 ? 9.351 65.476 22.762 1.00 20.00 193 HIS A N 1
ATOM 1417 C CA . HIS A 1 193 ? 10.622 65.312 22.034 1.00 19.74 193 HIS A CA 1
ATOM 1418 C C . HIS A 1 193 ? 11.788 66.181 22.551 1.00 20.91 193 HIS A C 1
ATOM 1419 O O . HIS A 1 193 ? 12.920 65.714 22.584 1.00 21.06 193 HIS A O 1
ATOM 1426 N N . CYS A 1 194 ? 11.496 67.383 23.058 1.00 18.32 194 CYS A N 1
ATOM 1427 C CA . CYS A 1 194 ? 12.530 68.338 23.473 1.00 12.12 194 CYS A CA 1
ATOM 1428 C C . CYS A 1 194 ? 12.512 68.725 24.939 1.00 12.46 194 CYS A C 1
ATOM 1429 O O . CYS A 1 194 ? 13.519 69.217 25.435 1.00 15.52 194 CYS A O 1
ATOM 1432 N N . ILE A 1 195 ? 11.338 68.723 25.568 1.00 11.75 195 ILE A N 1
ATOM 1433 C CA . ILE A 1 195 ? 11.245 69.080 26.984 1.00 11.62 195 ILE A CA 1
ATOM 1434 C C . ILE A 1 195 ? 11.426 67.919 27.951 1.00 14.28 195 ILE A C 1
ATOM 1435 O O . ILE A 1 195 ? 12.424 67.868 28.672 1.00 15.87 195 ILE A O 1
ATOM 1440 N N . VAL A 1 196 ? 10.557 66.920 27.869 1.00 10.29 196 VAL A N 1
ATOM 1441 C CA . VAL A 1 196 ? 10.652 65.775 28.761 1.00 8.19 196 VAL A CA 1
ATOM 1442 C C . VAL A 1 196 ? 12.076 65.257 29.026 1.00 13.18 196 VAL A C 1
ATOM 1443 O O . VAL A 1 196 ? 12.468 65.143 30.182 1.00 18.40 196 VAL A O 1
ATOM 1447 N N . PRO A 1 197 ? 12.916 65.069 27.990 1.00 14.24 197 PRO A N 1
ATOM 1448 C CA . PRO A 1 197 ? 14.205 64.411 28.196 1.00 13.74 197 PRO A CA 1
ATOM 1449 C C . PRO A 1 197 ? 15.118 65.185 29.125 1.00 14.83 197 PRO A C 1
ATOM 1450 O O . PRO A 1 197 ? 16.042 64.621 29.711 1.00 25.17 197 PRO A O 1
ATOM 1454 N N . GLN A 1 198 ? 14.894 66.493 29.207 1.00 11.64 198 GLN A N 1
ATOM 1455 C CA . GLN A 1 198 ? 15.759 67.384 29.967 1.00 9.73 198 GLN A CA 1
ATOM 1456 C C . GLN A 1 198 ? 15.709 67.108 31.460 1.00 9.81 198 GLN A C 1
ATOM 1457 O O . GLN A 1 198 ? 16.610 67.482 32.195 1.00 16.61 198 GLN A O 1
ATOM 1463 N N . PHE A 1 199 ? 14.615 66.497 31.910 1.00 17.11 199 PHE A N 1
ATOM 1464 C CA . PHE A 1 199 ? 14.397 66.224 33.328 1.00 17.79 199 PHE A CA 1
ATOM 1465 C C . PHE A 1 199 ? 15.125 64.942 33.764 1.00 20.47 199 PHE A C 1
ATOM 1466 O O . PHE A 1 199 ? 14.910 64.445 34.864 1.00 22.79 199 PHE A O 1
ATOM 1474 N N . SER A 1 200 ? 16.009 64.437 32.904 1.00 18.94 200 SER A N 1
ATOM 1475 C CA . SER A 1 200 ? 16.943 63.397 33.299 1.00 16.24 200 SER A CA 1
ATOM 1476 C C . SER A 1 200 ? 18.361 63.932 33.268 1.00 16.64 200 SER A C 1
ATOM 1477 O O . SER A 1 200 ? 19.296 63.185 33.539 1.00 26.72 200 SER A O 1
ATOM 1480 N N . GLN A 1 201 ? 18.523 65.180 32.828 1.00 9.77 201 GLN A N 1
ATOM 1481 C CA . GLN A 1 201 ? 19.815 65.843 32.838 1.00 12.93 201 GLN A CA 1
ATOM 1482 C C . GLN A 1 201 ? 20.039 66.648 34.117 1.00 13.57 201 GLN A C 1
ATOM 1483 O O . GLN A 1 201 ? 21.159 67.003 34.452 1.00 17.16 201 GLN A O 1
ATOM 1489 N N . THR A 1 202 ? 18.964 66.974 34.810 1.00 15.98 202 THR A N 1
ATOM 1490 C CA . THR A 1 202 ? 19.014 67.912 35.925 1.00 12.42 202 THR A CA 1
ATOM 1491 C C . THR A 1 202 ? 19.549 67.244 37.195 1.00 13.77 202 THR A C 1
ATOM 1492 O O . THR A 1 202 ? 19.551 66.033 37.294 1.00 20.65 202 THR A O 1
ATOM 1496 N N . ASP A 1 203 ? 20.042 68.032 38.146 1.00 12.06 203 ASP A N 1
ATOM 1497 C CA . ASP A 1 203 ? 20.520 67.517 39.415 1.00 7.90 203 ASP A CA 1
ATOM 1498 C C . ASP A 1 203 ? 19.395 67.417 40.424 1.00 11.11 203 ASP A C 1
ATOM 1499 O O . ASP A 1 203 ? 19.411 66.554 41.293 1.00 15.71 203 ASP A O 1
ATOM 1504 N N . ILE A 1 204 ? 18.500 68.393 40.440 1.00 13.42 204 ILE A N 1
ATOM 1505 C CA . ILE A 1 204 ? 17.383 68.366 41.390 1.00 9.30 204 ILE A CA 1
ATOM 1506 C C . ILE A 1 204 ? 16.125 68.753 40.653 1.00 9.24 204 ILE A C 1
ATOM 1507 O O . ILE A 1 204 ? 16.119 69.766 39.980 1.00 11.10 204 ILE A O 1
ATOM 1512 N N . ASN A 1 205 ? 15.078 67.940 40.734 1.00 9.38 205 ASN A N 1
ATOM 1513 C CA . ASN A 1 205 ? 13.802 68.338 40.160 1.00 5.42 205 ASN A CA 1
ATOM 1514 C C . ASN A 1 205 ? 12.861 68.766 41.254 1.00 3.60 205 ASN A C 1
ATOM 1515 O O . ASN A 1 205 ? 12.772 68.118 42.270 1.00 7.90 205 ASN A O 1
ATOM 1520 N N . PHE A 1 206 ? 12.141 69.853 41.019 1.00 11.73 206 PHE A N 1
ATOM 1521 C CA . PHE A 1 206 ? 10.986 70.234 41.807 1.00 4.72 206 PHE A CA 1
ATOM 1522 C C . PHE A 1 206 ? 9.733 70.023 40.943 1.00 10.29 206 PHE A C 1
ATOM 1523 O O . PHE A 1 206 ? 9.588 70.689 39.936 1.00 18.07 206 PHE A O 1
ATOM 1531 N N . GLN A 1 207 ? 8.855 69.079 41.276 1.00 12.35 207 GLN A N 1
ATOM 1532 C CA . GLN A 1 207 ? 7.685 68.821 40.423 1.00 9.55 207 GLN A CA 1
ATOM 1533 C C . GLN A 1 207 ? 6.378 69.228 41.078 1.00 9.39 207 GLN A C 1
ATOM 1534 O O . GLN A 1 207 ? 6.051 68.730 42.133 1.00 14.96 207 GLN A O 1
ATOM 1540 N N . ARG A 1 208 ? 5.648 70.146 40.454 1.00 10.69 208 ARG A N 1
ATOM 1541 C CA . ARG A 1 208 ? 4.463 70.739 41.034 1.00 6.63 208 ARG A CA 1
ATOM 1542 C C . ARG A 1 208 ? 3.263 69.879 40.705 1.00 5.73 208 ARG A C 1
ATOM 1543 O O . ARG A 1 208 ? 2.895 69.741 39.551 1.00 11.52 208 ARG A O 1
ATOM 1551 N N . VAL A 1 209 ? 2.664 69.289 41.726 1.00 8.79 209 VAL A N 1
ATOM 1552 C CA . VAL A 1 209 ? 1.600 68.306 41.548 1.00 9.51 209 VAL A CA 1
ATOM 1553 C C . VAL A 1 209 ? 0.322 68.792 42.226 1.00 15.06 209 VAL A C 1
ATOM 1554 O O . VAL A 1 209 ? 0.295 68.881 43.450 1.00 25.25 209 VAL A O 1
ATOM 1558 N N . PRO A 1 210 ? -0.788 68.998 41.484 1.00 16.45 210 PRO A N 1
ATOM 1559 C CA . PRO A 1 210 ? -1.954 69.510 42.190 1.00 11.51 210 PRO A CA 1
ATOM 1560 C C . PRO A 1 210 ? -2.637 68.410 42.953 1.00 10.51 210 PRO A C 1
ATOM 1561 O O . PRO A 1 210 ? -2.890 67.338 42.419 1.00 7.33 210 PRO A O 1
ATOM 1565 N N . VAL A 1 211 ? -3.129 68.745 44.126 1.00 14.77 211 VAL A N 1
ATOM 1566 C CA . VAL A 1 211 ? -3.868 67.788 44.890 1.00 12.75 211 VAL A CA 1
ATOM 1567 C C . VAL A 1 211 ? -5.333 68.214 44.812 1.00 13.35 211 VAL A C 1
ATOM 1568 O O . VAL A 1 211 ? -6.141 67.959 45.706 1.00 17.41 211 VAL A O 1
ATOM 1572 N N . VAL A 1 212 ? -5.676 68.830 43.682 1.00 7.43 212 VAL A N 1
ATOM 1573 C CA . VAL A 1 212 ? -7.066 68.955 43.282 1.00 5.38 212 VAL A CA 1
ATOM 1574 C C . VAL A 1 212 ? -7.289 68.396 41.892 1.00 7.62 212 VAL A C 1
ATOM 1575 O O . VAL A 1 212 ? -6.339 68.099 41.167 1.00 9.13 212 VAL A O 1
ATOM 1579 N N . ASP A 1 213 ? -8.547 68.387 41.469 1.00 8.83 213 ASP A N 1
ATOM 1580 C CA . ASP A 1 213 ? -8.945 67.601 40.313 1.00 8.96 213 ASP A CA 1
ATOM 1581 C C . ASP A 1 213 ? -8.543 68.290 39.032 1.00 9.84 213 ASP A C 1
ATOM 1582 O O . ASP A 1 213 ? -9.196 69.229 38.597 1.00 13.42 213 ASP A O 1
ATOM 1587 N N . THR A 1 214 ? -7.543 67.748 38.357 1.00 11.42 214 THR A N 1
ATOM 1588 C CA . THR A 1 214 ? -7.124 68.315 37.096 1.00 6.60 214 THR A CA 1
ATOM 1589 C C . THR A 1 214 ? -7.372 67.363 35.922 1.00 9.82 214 THR A C 1
ATOM 1590 O O . THR A 1 214 ? -6.610 67.353 34.958 1.00 9.39 214 THR A O 1
ATOM 1594 N N . SER A 1 215 ? -8.463 66.603 35.983 1.00 14.03 215 SER A N 1
ATOM 1595 C CA . SER A 1 215 ? -8.679 65.507 35.043 1.00 13.83 215 SER A CA 1
ATOM 1596 C C . SER A 1 215 ? -9.209 65.943 33.704 1.00 14.63 215 SER A C 1
ATOM 1597 O O . SER A 1 215 ? -9.133 65.188 32.739 1.00 21.59 215 SER A O 1
ATOM 1600 N N . ASN A 1 216 ? -9.822 67.110 33.640 1.00 8.67 216 ASN A N 1
ATOM 1601 C CA . ASN A 1 216 ? -10.011 67.727 32.346 1.00 10.92 216 ASN A CA 1
ATOM 1602 C C . ASN A 1 216 ? -9.447 69.107 32.440 1.00 10.34 216 ASN A C 1
ATOM 1603 O O . ASN A 1 216 ? -10.125 69.997 32.910 1.00 12.59 216 ASN A O 1
ATOM 1608 N N . PRO A 1 217 ? -8.207 69.320 31.951 1.00 11.42 217 PRO A N 1
ATOM 1609 C CA . PRO A 1 217 ? -7.544 70.633 31.960 1.00 9.45 217 PRO A CA 1
ATOM 1610 C C . PRO A 1 217 ? -8.226 71.739 31.148 1.00 15.10 217 PRO A C 1
ATOM 1611 O O . PRO A 1 217 ? -7.816 72.909 31.210 1.00 17.03 217 PRO A O 1
ATOM 1615 N N . PHE A 1 218 ? -9.193 71.359 30.314 1.00 12.28 218 PHE A N 1
ATOM 1616 C CA . PHE A 1 218 ? -9.726 72.290 29.334 1.00 14.57 218 PHE A CA 1
ATOM 1617 C C . PHE A 1 218 ? -10.902 73.131 29.847 1.00 19.66 218 PHE A C 1
ATOM 1618 O O . PHE A 1 218 ? -11.198 74.173 29.268 1.00 26.11 218 PHE A O 1
ATOM 1626 N N . ILE A 1 219 ? -11.588 72.673 30.897 1.00 22.93 219 ILE A N 1
ATOM 1627 C CA . ILE A 1 219 ? -12.633 73.467 31.553 1.00 19.95 219 ILE A CA 1
ATOM 1628 C C . ILE A 1 219 ? -12.209 73.912 32.941 1.00 20.95 219 ILE A C 1
ATOM 1629 O O . ILE A 1 219 ? -13.043 74.026 33.845 1.00 20.88 219 ILE A O 1
ATOM 1634 N N . ALA A 1 220 ? -10.905 74.098 33.129 1.00 25.71 220 ALA A N 1
ATOM 1635 C CA . ALA A 1 220 ? -10.382 74.534 34.414 1.00 21.66 220 ALA A CA 1
ATOM 1636 C C . ALA A 1 220 ? -10.641 75.993 34.511 1.00 25.89 220 ALA A C 1
ATOM 1637 O O . ALA A 1 220 ? -10.192 76.778 33.678 1.00 26.69 220 ALA A O 1
ATOM 1639 N N . ARG A 1 221 ? -11.437 76.346 35.494 1.00 28.87 221 ARG A N 1
ATOM 1640 C CA . ARG A 1 221 ? -11.881 77.700 35.614 1.00 31.16 221 ARG A CA 1
ATOM 1641 C C . ARG A 1 221 ? -10.777 78.564 36.177 1.00 29.47 221 ARG A C 1
ATOM 1642 O O . ARG A 1 221 ? -10.768 79.758 35.932 1.00 32.72 221 ARG A O 1
ATOM 1650 N N . TRP A 1 222 ? -9.847 77.960 36.925 1.00 29.28 222 TRP A N 1
ATOM 1651 C CA . TRP A 1 222 ? -8.630 78.663 37.362 1.00 26.42 222 TRP A CA 1
ATOM 1652 C C . TRP A 1 222 ? -7.475 77.745 37.698 1.00 20.61 222 TRP A C 1
ATOM 1653 O O . TRP A 1 222 ? -7.577 76.525 37.591 1.00 22.37 222 TRP A O 1
ATOM 1664 N N . ILE A 1 223 ? -6.315 78.348 37.877 1.00 19.53 223 ILE A N 1
ATOM 1665 C CA . ILE A 1 223 ? -5.127 77.561 38.105 1.00 19.87 223 ILE A CA 1
ATOM 1666 C C . ILE A 1 223 ? -5.096 77.190 39.563 1.00 16.76 223 ILE A C 1
ATOM 1667 O O . ILE A 1 223 ? -5.245 78.039 40.421 1.00 17.85 223 ILE A O 1
ATOM 1672 N N . PRO A 1 224 ? -4.961 75.892 39.857 1.00 17.92 224 PRO A N 1
ATOM 1673 C CA . PRO A 1 224 ? -4.594 75.393 41.181 1.00 15.30 224 PRO A CA 1
ATOM 1674 C C . PRO A 1 224 ? -3.512 76.224 41.856 1.00 12.16 224 PRO A C 1
ATOM 1675 O O . PRO A 1 224 ? -2.380 76.274 41.385 1.00 18.58 224 PRO A O 1
ATOM 1679 N N . THR A 1 225 ? -3.863 76.855 42.973 1.00 14.81 225 THR A N 1
ATOM 1680 C CA . THR A 1 225 ? -2.947 77.723 43.718 1.00 16.32 225 THR A CA 1
ATOM 1681 C C . THR A 1 225 ? -1.827 76.910 44.348 1.00 15.03 225 THR A C 1
ATOM 1682 O O . THR A 1 225 ? -1.898 75.704 44.393 1.00 18.84 225 THR A O 1
ATOM 1686 N N . ALA A 1 226 ? -0.828 77.566 44.911 1.00 15.39 226 ALA A N 1
ATOM 1687 C CA . ALA A 1 226 ? 0.189 76.831 45.657 1.00 18.22 226 ALA A CA 1
ATOM 1688 C C . ALA A 1 226 ? -0.429 75.946 46.724 1.00 16.88 226 ALA A C 1
ATOM 1689 O O . ALA A 1 226 ? -0.021 74.808 46.906 1.00 22.43 226 ALA A O 1
ATOM 1691 N N . ASP A 1 227 ? -1.453 76.440 47.397 1.00 11.07 227 ASP A N 1
ATOM 1692 C CA . ASP A 1 227 ? -1.996 75.710 48.518 1.00 5.81 227 ASP A CA 1
ATOM 1693 C C . ASP A 1 227 ? -2.623 74.405 48.071 1.00 9.74 227 ASP A C 1
ATOM 1694 O O . ASP A 1 227 ? -2.611 73.421 48.811 1.00 13.42 227 ASP A O 1
ATOM 1699 N N . GLU A 1 228 ? -3.122 74.379 46.846 1.00 12.16 228 GLU A N 1
ATOM 1700 C CA . GLU A 1 228 ? -3.832 73.219 46.341 1.00 6.68 228 GLU A CA 1
ATOM 1701 C C . GLU A 1 228 ? -2.915 72.276 45.600 1.00 9.83 228 GLU A C 1
ATOM 1702 O O . GLU A 1 228 ? -3.376 71.437 44.849 1.00 19.18 228 GLU A O 1
ATOM 1708 N N . SER A 1 229 ? -1.617 72.343 45.861 1.00 12.71 229 SER A N 1
ATOM 1709 C CA . SER A 1 229 ? -0.679 71.419 45.230 1.00 14.53 229 SER A CA 1
ATOM 1710 C C . SER A 1 229 ? 0.414 70.981 46.204 1.00 17.96 229 SER A C 1
ATOM 1711 O O . SER A 1 229 ? 0.510 71.549 47.297 1.00 18.38 229 SER A O 1
ATOM 1714 N N . VAL A 1 230 ? 1.116 69.879 45.893 1.00 16.77 230 VAL A N 1
ATOM 1715 C CA . VAL A 1 230 ? 2.400 69.552 46.548 1.00 9.79 230 VAL A CA 1
ATOM 1716 C C . VAL A 1 230 ? 3.532 69.551 45.549 1.00 8.47 230 VAL A C 1
ATOM 1717 O O . VAL A 1 230 ? 3.311 69.400 44.351 1.00 18.74 230 VAL A O 1
ATOM 1721 N N . VAL A 1 231 ? 4.747 69.679 46.060 1.00 7.68 231 VAL A N 1
ATOM 1722 C CA . VAL A 1 231 ? 5.943 69.663 45.241 1.00 5.52 231 VAL A CA 1
ATOM 1723 C C . VAL A 1 231 ? 6.807 68.504 45.675 1.00 7.21 231 VAL A C 1
ATOM 1724 O O . VAL A 1 231 ? 7.024 68.295 46.864 1.00 11.51 231 VAL A O 1
ATOM 1728 N N . VAL A 1 232 ? 7.143 67.662 44.713 1.00 10.28 232 VAL A N 1
ATOM 1729 C CA . VAL A 1 232 ? 8.084 66.571 44.917 1.00 10.81 232 VAL A CA 1
ATOM 1730 C C . VAL A 1 232 ? 9.464 67.116 44.600 1.00 12.28 232 VAL A C 1
ATOM 1731 O O . VAL A 1 232 ? 9.678 67.637 43.510 1.00 17.21 232 VAL A O 1
ATOM 1735 N N . ILE A 1 233 ? 10.402 67.014 45.535 1.00 9.92 233 ILE A N 1
ATOM 1736 C CA . ILE A 1 233 ? 11.758 67.455 45.256 1.00 3.95 233 ILE A CA 1
ATOM 1737 C C . ILE A 1 233 ? 12.638 66.234 45.240 1.00 7.13 233 ILE A C 1
ATOM 1738 O O . ILE A 1 233 ? 12.826 65.610 46.264 1.00 8.56 233 ILE A O 1
ATOM 1743 N N . ARG A 1 234 ? 12.988 65.770 44.047 1.00 8.77 234 ARG A N 1
ATOM 1744 C CA . ARG A 1 234 ? 13.865 64.622 43.913 1.00 10.85 234 ARG A CA 1
ATOM 1745 C C . ARG A 1 234 ? 15.307 65.005 43.596 1.00 11.28 234 ARG A C 1
ATOM 1746 O O . ARG A 1 234 ? 15.549 65.728 42.630 1.00 8.12 234 ARG A O 1
ATOM 1754 N N . PHE A 1 235 ? 16.244 64.482 44.395 1.00 9.35 235 PHE A N 1
ATOM 1755 C CA . PHE A 1 235 ? 17.677 64.640 44.160 1.00 7.01 235 PHE A CA 1
ATOM 1756 C C . PHE A 1 235 ? 18.251 63.490 43.335 1.00 10.46 235 PHE A C 1
ATOM 1757 O O . PHE A 1 235 ? 18.280 62.348 43.790 1.00 12.18 235 PHE A O 1
ATOM 1765 N N . ARG A 1 236 ? 18.834 63.823 42.184 1.00 17.89 236 ARG A N 1
ATOM 1766 C CA . ARG A 1 236 ? 19.620 62.880 41.366 1.00 23.55 236 ARG A CA 1
ATOM 1767 C C . ARG A 1 236 ? 20.503 62.015 42.260 1.00 23.29 236 ARG A C 1
ATOM 1768 O O . ARG A 1 236 ? 20.539 60.795 42.116 1.00 31.29 236 ARG A O 1
ATOM 1776 N N . ASN A 1 237 ? 21.262 62.655 43.145 1.00 25.77 237 ASN A N 1
ATOM 1777 C CA . ASN A 1 237 ? 22.081 61.928 44.105 1.00 29.29 237 ASN A CA 1
ATOM 1778 C C . ASN A 1 237 ? 21.937 62.554 45.472 1.00 26.29 237 ASN A C 1
ATOM 1779 O O . ASN A 1 237 ? 22.247 63.733 45.669 1.00 29.02 237 ASN A O 1
ATOM 1784 N N . PRO A 1 238 ? 21.392 61.786 46.418 1.00 27.12 238 PRO A N 1
ATOM 1785 C CA . PRO A 1 238 ? 21.020 62.226 47.764 1.00 32.30 238 PRO A CA 1
ATOM 1786 C C . PRO A 1 238 ? 22.112 62.002 48.802 1.00 37.95 238 PRO A C 1
ATOM 1787 O O . PRO A 1 238 ? 21.832 61.580 49.929 1.00 44.31 238 PRO A O 1
ATOM 1791 N N . ARG A 1 239 ? 23.360 62.245 48.413 1.00 45.63 239 ARG A N 1
ATOM 1792 C CA . ARG A 1 239 ? 24.480 62.073 49.317 1.00 47.93 239 ARG A CA 1
ATOM 1793 C C . ARG A 1 239 ? 24.902 63.431 49.856 1.00 46.76 239 ARG A C 1
ATOM 1794 O O . ARG A 1 239 ? 25.117 64.386 49.092 1.00 47.87 239 ARG A O 1
ATOM 1802 N N . GLY A 1 240 ? 24.937 63.523 51.185 1.00 42.29 240 GLY A N 1
ATOM 1803 C CA . GLY A 1 240 ? 25.205 64.783 51.850 1.00 37.91 240 GLY A CA 1
ATOM 1804 C C . GLY A 1 240 ? 23.928 65.441 52.320 1.00 38.30 240 GLY A C 1
ATOM 1805 O O . GLY A 1 240 ? 23.939 66.213 53.283 1.00 48.89 240 GLY A O 1
ATOM 1806 N N . ILE A 1 241 ? 22.818 65.092 51.668 1.00 29.90 241 ILE A N 1
ATOM 1807 C CA . ILE A 1 241 ? 21.523 65.705 51.906 1.00 17.10 241 ILE A CA 1
ATOM 1808 C C . ILE A 1 241 ? 20.955 65.186 53.205 1.00 10.48 241 ILE A C 1
ATOM 1809 O O . ILE A 1 241 ? 20.869 64.001 53.422 1.00 14.65 241 ILE A O 1
ATOM 1814 N N . ASP A 1 242 ? 20.488 66.083 54.040 1.00 17.96 242 ASP A N 1
ATOM 1815 C CA . ASP A 1 242 ? 20.090 65.730 55.380 1.00 17.44 242 ASP A CA 1
ATOM 1816 C C . ASP A 1 242 ? 18.572 65.862 55.447 1.00 12.13 242 ASP A C 1
ATOM 1817 O O . ASP A 1 242 ? 18.042 66.924 55.721 1.00 13.78 242 ASP A O 1
ATOM 1822 N N . PHE A 1 243 ? 17.878 64.793 55.085 1.00 12.83 243 PHE 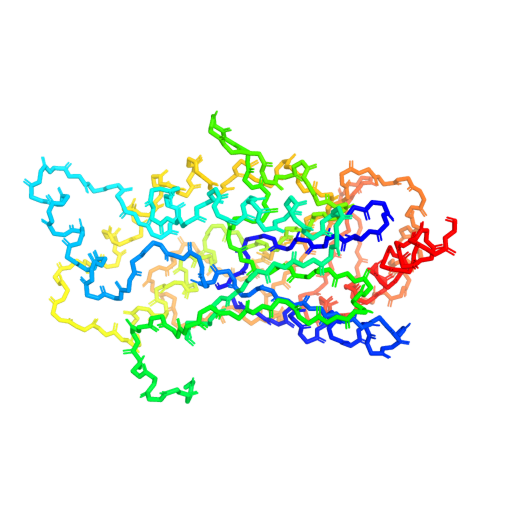A N 1
ATOM 1823 C CA . PHE A 1 243 ? 16.441 64.849 54.924 1.00 10.36 243 PHE A CA 1
ATOM 1824 C C . PHE A 1 243 ? 15.669 65.069 56.215 1.00 13.76 243 PHE A C 1
ATOM 1825 O O . PHE A 1 243 ? 14.536 65.546 56.178 1.00 21.85 243 PHE A O 1
ATOM 1833 N N . PRO A 1 244 ? 16.217 64.629 57.364 1.00 8.95 244 PRO A N 1
ATOM 1834 C CA . PRO A 1 244 ? 15.529 64.899 58.622 1.00 7.30 244 PRO A CA 1
ATOM 1835 C C . PRO A 1 244 ? 15.644 66.331 58.977 1.00 7.71 244 PRO A C 1
ATOM 1836 O O . PRO A 1 244 ? 14.918 66.806 59.814 1.00 17.67 244 PRO A O 1
ATOM 1840 N N . TYR A 1 245 ? 16.735 66.939 58.545 1.00 10.86 245 TYR A N 1
ATOM 1841 C CA . TYR A 1 245 ? 16.953 68.348 58.770 1.00 6.69 245 TYR A CA 1
ATOM 1842 C C . TYR A 1 245 ? 15.802 68.970 58.068 1.00 11.52 245 TYR A C 1
ATOM 1843 O O . TYR A 1 245 ? 14.928 69.546 58.684 1.00 21.57 245 TYR A O 1
ATOM 1852 N N . LEU A 1 246 ? 15.703 68.632 56.798 1.00 14.63 246 LEU A N 1
ATOM 1853 C CA . LEU A 1 246 ? 14.723 69.201 55.912 1.00 9.46 246 LEU A CA 1
ATOM 1854 C C . LEU A 1 246 ? 13.281 68.985 56.335 1.00 8.94 246 LEU A C 1
ATOM 1855 O O . LEU A 1 246 ? 12.538 69.947 56.453 1.00 15.99 246 LEU A O 1
ATOM 1860 N N . THR A 1 247 ? 12.893 67.750 56.621 1.00 9.86 247 THR A N 1
ATOM 1861 C CA . THR A 1 247 ? 11.548 67.489 57.121 1.00 10.35 247 THR A CA 1
ATOM 1862 C C . THR A 1 247 ? 11.246 68.144 58.504 1.00 12.11 247 THR A C 1
ATOM 1863 O O . THR A 1 247 ? 10.091 68.443 58.835 1.00 20.38 247 THR A O 1
ATOM 1867 N N . SER A 1 248 ? 12.274 68.393 59.307 1.00 13.23 248 SER A N 1
ATOM 1868 C CA . SER A 1 248 ? 12.095 69.123 60.556 1.00 10.35 248 SER A CA 1
ATOM 1869 C C . SER A 1 248 ? 11.805 70.565 60.242 1.00 8.19 248 SER A C 1
ATOM 1870 O O . SER A 1 248 ? 10.990 71.202 60.899 1.00 11.00 248 SER A O 1
ATOM 1873 N N . MET A 1 249 ? 12.516 71.100 59.266 1.00 7.83 249 MET A N 1
ATOM 1874 C CA . MET A 1 249 ? 12.438 72.509 59.015 1.00 12.97 249 MET A CA 1
ATOM 1875 C C . MET A 1 249 ? 11.186 72.823 58.213 1.00 15.14 249 MET A C 1
ATOM 1876 O O . MET A 1 249 ? 10.336 73.573 58.667 1.00 24.74 249 MET A O 1
ATOM 1881 N N . ILE A 1 250 ? 10.994 72.138 57.095 1.00 17.37 250 ILE A N 1
ATOM 1882 C CA . ILE A 1 250 ? 9.790 72.343 56.327 1.00 12.82 250 ILE A CA 1
ATOM 1883 C C . ILE A 1 250 ? 8.630 71.630 56.958 1.00 16.70 250 ILE A C 1
ATOM 1884 O O . ILE A 1 250 ? 8.551 70.409 56.961 1.00 21.73 250 ILE A O 1
ATOM 1889 N N . HIS A 1 251 ? 7.730 72.408 57.524 1.00 21.34 251 HIS A N 1
ATOM 1890 C CA . HIS A 1 251 ? 6.610 71.843 58.222 1.00 17.56 251 HIS A CA 1
ATOM 1891 C C . HIS A 1 251 ? 5.613 71.238 57.257 1.00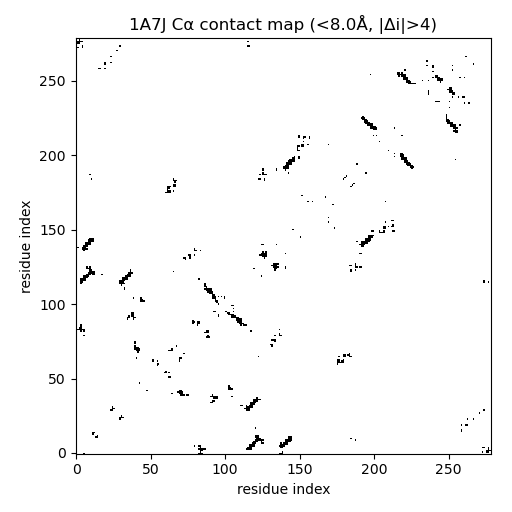 14.92 251 HIS A C 1
ATOM 1892 O O . HIS A 1 251 ? 5.004 71.948 56.473 1.00 19.25 251 HIS A O 1
ATOM 1899 N N . GLY A 1 252 ? 5.307 69.969 57.456 1.00 11.67 252 GLY A N 1
ATOM 1900 C CA . GLY A 1 252 ? 4.273 69.338 56.668 1.00 12.45 252 GLY A CA 1
ATOM 1901 C C . GLY A 1 252 ? 4.818 68.319 55.677 1.00 20.73 252 GLY A C 1
ATOM 1902 O O . GLY A 1 252 ? 4.046 67.649 54.977 1.00 22.97 252 GLY A O 1
ATOM 1903 N N . SER A 1 253 ? 6.141 68.192 55.622 1.00 15.42 253 SER A N 1
ATOM 1904 C CA . SER A 1 253 ? 6.786 67.377 54.623 1.00 11.33 253 SER A CA 1
ATOM 1905 C C . SER A 1 253 ? 6.998 65.958 55.108 1.00 9.74 253 SER A C 1
ATOM 1906 O O . SER A 1 253 ? 6.996 65.691 56.303 1.00 16.03 253 SER A O 1
ATOM 1909 N N . TRP A 1 254 ? 7.086 65.044 54.154 1.00 9.29 254 TRP A N 1
ATOM 1910 C CA . TRP A 1 254 ? 7.382 63.642 54.405 1.00 8.17 254 TRP A CA 1
ATOM 1911 C C . TRP A 1 254 ? 8.160 63.102 53.224 1.00 4.62 254 TRP A C 1
ATOM 1912 O O . TRP A 1 254 ? 8.304 63.789 52.208 1.00 4.85 254 TRP A O 1
ATOM 1923 N N . MET A 1 255 ? 8.642 61.869 53.341 1.00 9.26 255 MET A N 1
ATOM 1924 C CA . MET A 1 255 ? 9.476 61.284 52.305 1.00 3.49 255 MET A CA 1
ATOM 1925 C C . MET A 1 255 ? 8.640 60.285 51.553 1.00 6.82 255 MET A C 1
ATOM 1926 O O . MET A 1 255 ? 7.873 59.546 52.165 1.00 11.03 255 MET A O 1
ATOM 1931 N N . SER A 1 256 ? 8.752 60.279 50.229 1.00 6.11 256 SER A N 1
ATOM 1932 C CA . SER A 1 256 ? 8.063 59.278 49.449 1.00 5.63 256 SER A CA 1
ATOM 1933 C C . SER A 1 256 ? 8.983 58.169 48.948 1.00 12.75 256 SER A C 1
ATOM 1934 O O . SER A 1 256 ? 8.525 57.037 48.734 1.00 14.89 256 SER A O 1
ATOM 1937 N N . ARG A 1 257 ? 10.242 58.505 48.657 1.00 10.83 257 ARG A N 1
ATOM 1938 C CA . ARG A 1 257 ? 11.280 57.516 48.339 1.00 6.68 257 ARG A CA 1
ATOM 1939 C C . ARG A 1 257 ? 12.499 57.913 49.159 1.00 11.29 257 ARG A C 1
ATOM 1940 O O . ARG A 1 257 ? 12.474 58.935 49.846 1.00 13.24 257 ARG A O 1
ATOM 1948 N N . ALA A 1 258 ? 13.573 57.131 49.088 1.00 13.33 258 ALA A N 1
ATOM 1949 C CA . ALA A 1 258 ? 14.745 57.441 49.897 1.00 13.63 258 ALA A CA 1
ATOM 1950 C C . ALA A 1 258 ? 15.426 58.693 49.393 1.00 13.30 258 ALA A C 1
ATOM 1951 O O . ALA A 1 258 ? 16.286 59.237 50.059 1.00 18.08 258 ALA A O 1
ATOM 1953 N N . ASN A 1 259 ? 15.024 59.149 48.213 1.00 10.13 259 ASN A N 1
ATOM 1954 C CA . ASN A 1 259 ? 15.685 60.257 47.548 1.00 5.21 259 ASN A CA 1
ATOM 1955 C C . ASN A 1 259 ? 14.778 61.362 47.102 1.00 10.77 259 ASN A C 1
ATOM 1956 O O . ASN A 1 259 ? 15.199 62.176 46.297 1.00 17.05 259 ASN A O 1
ATOM 1961 N N . SER A 1 260 ? 13.549 61.422 47.613 1.00 10.04 260 SER A N 1
ATOM 1962 C CA . SER A 1 260 ? 12.684 62.557 47.301 1.00 11.01 260 SER A CA 1
ATOM 1963 C C . SER A 1 260 ? 11.780 63.005 48.433 1.00 7.63 260 SER A C 1
ATOM 1964 O O . SER A 1 260 ? 11.267 62.194 49.175 1.00 13.25 260 SER A O 1
ATOM 1967 N N . ILE A 1 261 ? 11.680 64.306 48.632 1.00 3.53 261 ILE A N 1
ATOM 1968 C CA . ILE A 1 261 ? 10.875 64.834 49.718 1.00 9.25 261 ILE A CA 1
ATOM 1969 C C . ILE A 1 261 ? 9.629 65.482 49.120 1.00 13.66 261 ILE A C 1
ATOM 1970 O O . ILE A 1 261 ? 9.722 66.138 48.072 1.00 14.70 261 ILE A O 1
ATOM 1975 N N . VAL A 1 262 ? 8.455 65.183 49.67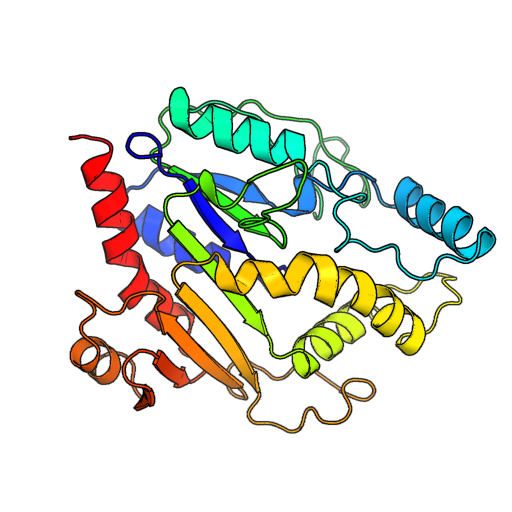8 1.00 16.39 262 VAL A N 1
ATOM 1976 C CA . VAL A 1 262 ? 7.243 65.901 49.282 1.00 13.24 262 VAL A CA 1
ATOM 1977 C C . VAL A 1 262 ? 6.950 67.048 50.247 1.00 11.87 262 VAL A C 1
ATOM 1978 O O . VAL A 1 262 ? 6.973 66.877 51.452 1.00 16.07 262 VAL A O 1
ATOM 1982 N N . VAL A 1 263 ? 6.622 68.206 49.705 1.00 11.61 263 VAL A N 1
ATOM 1983 C CA . VAL A 1 263 ? 6.606 69.427 50.474 1.00 5.22 263 VAL A CA 1
ATOM 1984 C C . VAL A 1 263 ? 5.335 70.193 50.115 1.00 8.52 263 VAL A C 1
ATOM 1985 O O . VAL A 1 263 ? 5.035 70.345 48.941 1.00 11.93 263 VAL A O 1
ATOM 1989 N N . PRO A 1 264 ? 4.501 70.585 51.097 1.00 10.10 264 PRO A N 1
ATOM 1990 C CA . PRO A 1 264 ? 3.352 71.416 50.731 1.00 7.69 264 PRO A CA 1
ATOM 1991 C C . PRO A 1 264 ? 3.699 72.545 49.761 1.00 9.06 264 PRO A C 1
ATOM 1992 O O . PRO A 1 264 ? 4.748 73.163 49.896 1.00 12.71 264 PRO A O 1
ATOM 1996 N N . GLY A 1 265 ? 2.785 72.849 48.832 1.00 9.95 265 GLY A N 1
ATOM 1997 C CA . GLY A 1 265 ? 3.081 73.732 47.705 1.00 10.43 265 GLY A CA 1
ATOM 1998 C C . GLY A 1 265 ? 3.258 75.185 48.077 1.00 15.26 265 GLY A C 1
ATOM 1999 O O . GLY A 1 265 ? 3.911 75.950 47.379 1.00 15.10 265 GLY A O 1
ATOM 2000 N N . ASN A 1 266 ? 2.696 75.553 49.218 1.00 17.89 266 ASN A N 1
ATOM 2001 C CA . ASN A 1 266 ? 2.854 76.884 49.770 1.00 12.91 266 ASN A CA 1
ATOM 2002 C C . ASN A 1 266 ? 4.196 77.072 50.459 1.00 16.95 266 ASN A C 1
ATOM 2003 O O . ASN A 1 266 ? 4.508 78.181 50.891 1.00 20.66 266 ASN A O 1
ATOM 2008 N N . LYS A 1 267 ? 5.061 76.059 50.366 1.00 22.38 267 LYS A N 1
ATOM 2009 C CA . LYS A 1 267 ? 6.375 76.069 51.018 1.00 18.25 267 LYS A CA 1
ATOM 2010 C C . LYS A 1 267 ? 7.539 75.807 50.072 1.00 20.59 267 LYS A C 1
ATOM 2011 O O . LYS A 1 267 ? 8.642 75.513 50.514 1.00 25.41 267 LYS A O 1
ATOM 2017 N N . LEU A 1 268 ? 7.309 75.964 48.775 1.00 17.35 268 LEU A N 1
ATOM 2018 C CA . LEU A 1 268 ? 8.383 75.903 47.802 1.00 17.72 268 LEU A CA 1
ATOM 2019 C C . LEU A 1 268 ? 9.510 76.910 48.087 1.00 20.70 268 LEU A C 1
ATOM 2020 O O . LEU A 1 268 ? 10.692 76.539 48.157 1.00 17.05 268 LEU A O 1
ATOM 2025 N N . ASP A 1 269 ? 9.149 78.190 48.181 1.00 21.58 269 ASP A N 1
ATOM 2026 C CA . ASP A 1 269 ? 10.117 79.242 48.443 1.00 24.62 269 ASP A CA 1
ATOM 2027 C C . ASP A 1 269 ? 11.056 78.917 49.618 1.00 25.81 269 ASP A C 1
ATOM 2028 O O . ASP A 1 269 ? 12.241 79.228 49.553 1.00 32.63 269 ASP A O 1
ATOM 2033 N N . LEU A 1 270 ? 10.547 78.313 50.692 1.00 19.80 270 LEU A N 1
ATOM 2034 C CA . LEU A 1 270 ? 11.404 77.957 51.837 1.00 15.89 270 LEU A CA 1
ATOM 2035 C C . LEU A 1 270 ? 12.271 76.699 51.627 1.00 16.51 270 LEU A C 1
ATOM 2036 O O . LEU A 1 270 ? 13.374 76.594 52.186 1.00 17.84 270 LEU A O 1
ATOM 2041 N N . ALA A 1 271 ? 11.730 75.713 50.910 1.00 16.49 271 ALA A N 1
ATOM 2042 C CA . ALA A 1 271 ? 12.470 74.516 50.533 1.00 13.68 271 ALA A CA 1
ATOM 2043 C C . ALA A 1 271 ? 13.577 74.808 49.516 1.00 12.83 271 ALA A C 1
ATOM 2044 O O . ALA A 1 271 ? 14.698 74.323 49.642 1.00 18.25 271 ALA A O 1
ATOM 2046 N N . MET A 1 272 ? 13.31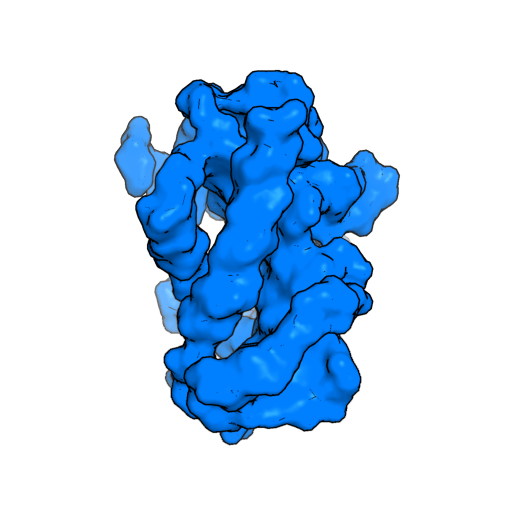7 75.703 48.582 1.00 11.14 272 MET A N 1
ATOM 2047 C CA . MET A 1 272 ? 14.400 76.202 47.754 1.00 10.04 272 MET A CA 1
ATOM 2048 C C . MET A 1 272 ? 15.491 76.937 48.543 1.00 10.51 272 MET A C 1
ATOM 2049 O O . MET A 1 272 ? 16.657 76.615 48.415 1.00 13.96 272 MET A O 1
ATOM 2054 N N . GLN A 1 273 ? 15.129 77.827 49.451 1.00 16.38 273 GLN A N 1
ATOM 2055 C CA . GLN A 1 273 ? 16.145 78.457 50.279 1.00 16.42 273 GLN A CA 1
ATOM 2056 C C . GLN A 1 273 ? 16.922 77.460 51.091 1.00 17.65 273 GLN A C 1
ATOM 2057 O O . GLN A 1 273 ? 18.128 77.367 50.924 1.00 21.70 273 GLN A O 1
ATOM 2063 N N . LEU A 1 274 ? 16.238 76.614 51.858 1.00 12.31 274 LEU A N 1
ATOM 2064 C CA . LEU A 1 274 ? 16.948 75.667 52.694 1.00 6.96 274 LEU A CA 1
ATOM 2065 C C . LEU A 1 274 ? 17.805 74.757 51.858 1.00 7.73 274 LEU A C 1
ATOM 2066 O O . LEU A 1 274 ? 18.800 74.235 52.338 1.00 18.24 274 LEU A O 1
ATOM 2071 N N . ILE A 1 275 ? 17.339 74.408 50.674 1.00 13.61 275 ILE A N 1
ATOM 2072 C CA . ILE A 1 275 ? 18.048 73.396 49.913 1.00 14.23 275 ILE A CA 1
ATOM 2073 C C . ILE A 1 275 ? 19.179 74.019 49.119 1.00 14.99 275 ILE A C 1
ATOM 2074 O O . ILE A 1 275 ? 20.324 73.641 49.314 1.00 25.72 275 ILE A O 1
ATOM 2079 N N . LEU A 1 276 ? 18.908 75.156 48.491 1.00 11.71 276 LEU A N 1
ATOM 2080 C CA . LEU A 1 276 ? 19.788 75.722 47.477 1.00 11.88 276 LEU A CA 1
ATOM 2081 C C . LEU A 1 276 ? 20.818 76.684 48.040 1.00 19.96 276 LEU A C 1
ATOM 2082 O O . LEU A 1 276 ? 21.763 77.088 47.355 1.00 23.04 276 LEU A O 1
ATOM 2087 N N . THR A 1 277 ? 20.526 77.232 49.202 1.00 25.94 277 THR A N 1
ATOM 2088 C CA . THR A 1 277 ? 21.427 78.202 49.776 1.00 24.85 277 THR A CA 1
ATOM 2089 C C . THR A 1 277 ? 22.876 77.689 49.877 1.00 27.49 277 THR A C 1
ATOM 2090 O O . THR A 1 277 ? 23.765 78.302 49.288 1.00 32.15 277 THR A O 1
ATOM 2094 N N . PRO A 1 278 ? 23.093 76.453 50.419 1.00 25.17 278 PRO A N 1
ATOM 2095 C CA . PRO A 1 278 ? 24.410 75.792 50.471 1.00 22.56 278 PRO A CA 1
ATOM 2096 C C . PRO A 1 278 ? 25.055 75.208 49.197 1.00 24.02 278 PRO A C 1
ATOM 2097 O O . PRO A 1 278 ? 26.264 74.946 49.171 1.00 24.16 278 PRO A O 1
ATOM 2101 N N . LEU A 1 279 ? 24.263 74.874 48.188 1.00 25.45 279 LEU A N 1
ATOM 2102 C CA . LEU A 1 279 ? 24.882 74.449 46.956 1.00 24.84 279 LEU A CA 1
ATOM 2103 C C . LEU A 1 279 ? 25.460 75.676 46.251 1.00 26.97 279 LEU A C 1
ATOM 2104 O O . LEU A 1 279 ? 26.587 75.632 45.771 1.00 33.23 279 LEU A O 1
ATOM 2109 N N . ILE A 1 280 ? 24.743 76.800 46.302 1.00 25.55 280 ILE A N 1
ATOM 2110 C CA . ILE A 1 280 ? 25.183 78.029 45.655 1.00 21.15 280 ILE A CA 1
ATOM 2111 C C . ILE A 1 280 ? 26.337 78.635 46.411 1.00 23.09 280 ILE A C 1
ATOM 2112 O O . ILE A 1 280 ? 27.136 79.369 45.846 1.00 25.39 280 ILE A O 1
ATOM 2117 N N . ASP A 1 281 ? 26.464 78.275 47.676 1.00 26.06 281 ASP A N 1
ATOM 2118 C CA . ASP A 1 281 ? 27.627 78.678 48.439 1.00 33.48 281 ASP A CA 1
ATOM 2119 C C . ASP A 1 281 ? 28.807 77.795 48.088 1.00 34.69 281 ASP A C 1
ATOM 2120 O O . ASP A 1 281 ? 29.822 78.287 47.612 1.00 40.53 281 ASP A O 1
ATOM 2125 N N . ARG A 1 282 ? 28.629 76.484 48.176 1.00 37.99 282 ARG A N 1
ATOM 2126 C CA . ARG A 1 282 ? 29.698 75.544 47.850 1.00 36.64 282 ARG A CA 1
ATOM 2127 C C . ARG A 1 282 ? 30.207 75.766 46.434 1.00 37.53 282 ARG A C 1
ATOM 2128 O O . ARG A 1 282 ? 31.163 75.123 45.985 1.00 40.93 282 ARG A O 1
ATOM 2136 N N . VAL A 1 283 ? 29.464 76.582 45.700 1.00 37.17 283 VAL A N 1
ATOM 2137 C CA . VAL A 1 283 ? 29.718 76.838 44.301 1.00 37.02 283 VAL A CA 1
ATOM 2138 C C . VAL A 1 283 ? 30.482 78.166 44.208 1.00 34.90 283 VAL A C 1
ATOM 2139 O O . VAL A 1 283 ? 31.547 78.222 43.599 1.00 38.26 283 VAL A O 1
ATOM 2143 N N . VAL A 1 284 ? 30.067 79.139 45.009 1.00 36.49 284 VAL A N 1
ATOM 2144 C CA . VAL A 1 284 ? 30.652 80.474 45.004 1.00 41.12 284 VAL A CA 1
ATOM 2145 C C . VAL A 1 284 ? 31.967 80.501 45.776 1.00 46.54 284 VAL A C 1
ATOM 2146 O O . VAL A 1 284 ? 32.823 81.338 45.512 1.00 48.71 284 VAL A O 1
ATOM 2150 N N . ARG A 1 285 ? 32.188 79.466 46.578 1.00 51.11 285 ARG A N 1
ATOM 2151 C CA . ARG A 1 285 ? 33.406 79.321 47.378 1.00 51.81 285 ARG A CA 1
ATOM 2152 C C . ARG A 1 285 ? 34.504 78.465 46.716 1.00 51.42 285 ARG A C 1
ATOM 2153 O O . ARG A 1 285 ? 35.635 78.448 47.197 1.00 56.96 285 ARG A O 1
ATOM 2161 N N . GLU A 1 286 ? 34.156 77.694 45.683 1.00 47.76 286 GLU A N 1
ATOM 2162 C CA . GLU A 1 286 ? 35.138 76.922 44.917 1.00 42.06 286 GLU A CA 1
ATOM 2163 C C . GLU A 1 286 ? 35.574 77.628 43.638 1.00 41.75 286 GLU A C 1
ATOM 2164 O O . GLU A 1 286 ? 36.497 77.174 42.963 1.00 42.62 286 GLU A O 1
ATOM 2170 N N . SER A 1 287 ? 34.942 78.766 43.348 1.00 44.11 287 SER A N 1
ATOM 2171 C CA . SER A 1 287 ? 35.323 79.632 42.232 1.00 44.20 287 SER A CA 1
ATOM 2172 C C . SER A 1 287 ? 36.508 80.510 42.614 1.00 45.96 287 SER A C 1
ATOM 2173 O O . SER A 1 287 ? 37.220 81.014 41.755 1.00 45.93 287 SER A O 1
ATOM 2176 N N . LYS A 1 288 ? 36.678 80.712 43.916 1.00 43.40 288 LYS A N 1
ATOM 2177 C CA . LYS A 1 288 ? 37.661 81.636 44.470 1.00 41.47 288 LYS A CA 1
ATOM 2178 C C . LYS A 1 288 ? 38.724 80.873 45.283 1.00 49.32 288 LYS A C 1
ATOM 2179 O O . LYS A 1 288 ? 39.291 81.400 46.255 1.00 52.62 288 LYS A O 1
ATOM 2181 N N . VAL A 1 289 ? 39.054 79.670 44.802 1.00 54.51 289 VAL A N 1
ATOM 2182 C CA . VAL A 1 289 ? 39.884 78.685 45.523 1.00 58.03 289 VAL A CA 1
ATOM 2183 C C . VAL A 1 289 ? 40.931 78.056 44.589 1.00 61.67 289 VAL A C 1
ATOM 2184 O O . VAL A 1 289 ? 40.867 78.258 43.341 1.00 65.27 289 VAL A O 1
#

Organism: Cereibacter sphaeroides (NCBI:txid1063)

Sequence (279 aa):
SKKHPIISVTGSSTSTVKHTFDQIFRREGVKAVSIEGDAFHRFNRADMKAELDRRYAAGDATFSHFSYEANELKELERVFREYGETGQGRTRTYVARTGVAPGNFTDWRDFDSDSHLLFYEGLHGAVVNSEVNIAGLADLKIGVVPVINLEWIQKIHRDRATRGYTTEAVTDVILRRMHAYVHCIVPQFSQTDINFQRVPVVDTSNPFIARWIPTADESVVVIRFRNPRGIDFPYLTSMIHGSWMSRANSIVVPGNKLDLAMQLILTPLIDRVVRESKV

B-factor: mean 33.16, std 22.44, range [2.0, 99.84]

Foldseek 3Di:
DLQAAAEAEAADPVPPPPVLVVVQCVVVVFAEAEAEQVQWFPAFDVVVLVVVVVQVVVVHLADDSLAPVRGNAVLVQVQLVCCVPPNKHKTWDACDDPVHDNGDIDDIDIGDPPGLYYYYYYNAQQWDDDPGGNLVSHPAYEYEHEDLLQVLLVVLVVDVVDDPPSVDDSVSVSVSHVNSCVVTRVVSVVSGFKYWYKAFQDDSPDSNPPPHHRDLQRTKIKIFGPDCPPPDVVVVPVVQDPKDDDDPGIIIGRSVCPSVSCCVPVSVVVVVSSVSSVD

Radius of gyration: 19.27 Å; Cα contacts (8 Å, |Δi|>4): 487; chains: 1; bounding box: 52×44×56 Å

Nearest PDB structures (foldseek):
  1a7j-assembly1_A  TM=1.004E+00  e=1.608E-59  Cereibacter sphaeroides
  6hzl-assembly1_A  TM=6.629E-01  e=2.035E-11  Synechococcus elongatus PCC 6301
  6h7g-assembly1_B  TM=6.443E-01  e=3.711E-11  Chlamydomonas reinhardtii
  5xlv-assembly1_A  TM=6.552E-01  e=5.111E-09  Mycobacterium tuberculosis H37Rv
  5xmb-assembly2_D  TM=6.825E-01  e=2.294E-08  Mycobacterium tuberculosis H37Rv